Protein AF-0000000067827705 (afdb_homodimer)

Foldseek 3Di:
DFWKWWWKFQVVQVVVVHTQIDIDTLQAALVVRVVVNVVSQVVDPDPPGDDMWTPDMDRLLPDDDGRHHDSRVSNVSRNLCVVPNNLQSQVCVVPVDNPCSVVWWDDKWQDLLRVQVVVCVVVCVQVVVVVVPDHPVPDPSVVVSVVCCVPFKPWDDPDNGMITITTPD/DFWKWWWKFQVVQVVVVHTFIDIDTLQAALVVRVVVVVVSQVPDPDPPGDDMWTPDMDRLLPDDDGRHHDSRVSNVSRNLCVVPNNLQSQVCVVPVDNPCCVVWWDDKWQDLLRVQVVVCVVVCVQVVVVVVPDHPVPDPSVVVSVVCCVPFKPWDDPDNGMITITTPD

Sequence (338 aa):
MLSPEIYVACLASYNNGLLHGEWISANQDEDEIMAEIEAMLKASPMRDAEEWAIHDYQNFGGIELKEYEDIETIAKLGQALAEHGEAMAAYYKCYDNLENFEDYYLGEYESEQDFVYDYFEQTGQLEAIEKAGLDSFYIDFEKLAHDWFINDFYSAEISYNKVYVFSRHMLSPEIYVACLASYNNGLLHGEWISANQDEDEIMAEIEAMLKASPMRDAEEWAIHDYQNFGGIELKEYEDIETIAKLGQALAEHGEAMAAYYKCYDNLENFEDYYLGEYESEQDFVYDYFEQTGQLEAIEKAGLDSFYIDFEKLAHDWFINDFYSAEISYNKVYVFSRH

Nearest PDB structures (foldseek):
  2w82-assembly1_B  TM=6.749E-01  e=3.163E-07  Enterococcus faecalis
  8btr-assembly1_LT  TM=4.473E-01  e=1.575E+00  Giardia lamblia ATCC 50803
  8btr-assembly1_LT  TM=4.550E-01  e=2.181E+00  Giardia lamblia ATCC 50803

Radius of gyration: 41.37 Å; Cα contacts (8 Å, |Δi|>4): 584; chains: 2; bounding box: 43×130×64 Å

Structure (mmCIF, N/CA/C/O backbone):
data_AF-0000000067827705-model_v1
#
loop_
_entity.id
_entity.type
_entity.pdbx_description
1 polymer 'Slr6025 protein'
#
loop_
_atom_site.group_PDB
_atom_site.id
_atom_site.type_symbol
_atom_site.label_atom_id
_ato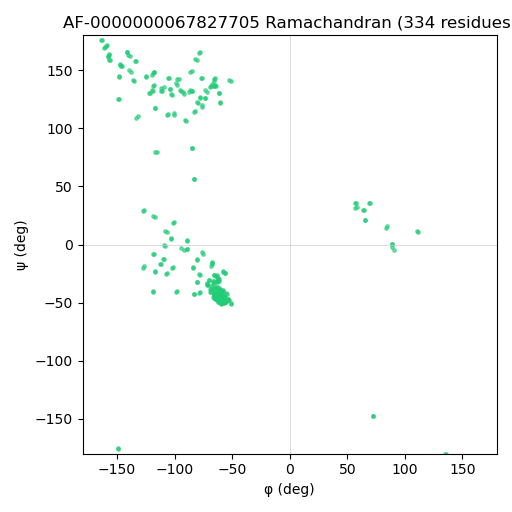m_site.label_alt_id
_atom_site.label_comp_id
_atom_site.label_asym_id
_atom_site.label_entity_id
_atom_site.label_seq_id
_atom_site.pdbx_PDB_ins_code
_atom_site.Cartn_x
_atom_site.Cartn_y
_atom_site.Cartn_z
_atom_site.occupancy
_atom_site.B_iso_or_equiv
_atom_site.auth_seq_id
_atom_site.auth_comp_id
_atom_site.auth_asym_id
_atom_site.auth_atom_id
_atom_site.pdbx_PDB_model_num
ATOM 1 N N . MET A 1 1 ? -4.504 -29.594 -22.672 1 82.5 1 MET A N 1
ATOM 2 C CA . MET A 1 1 ? -4.332 -31.031 -22.484 1 82.5 1 MET A CA 1
ATOM 3 C C . MET A 1 1 ? -2.99 -31.5 -23.047 1 82.5 1 MET A C 1
ATOM 5 O O . MET A 1 1 ? -2.473 -30.906 -24 1 82.5 1 MET A O 1
ATOM 9 N N . LEU A 1 2 ? -2.186 -32.344 -22.156 1 94 2 LEU A N 1
ATOM 10 C CA . LEU A 1 2 ? -0.927 -32.906 -22.641 1 94 2 LEU A CA 1
ATOM 11 C C . LEU A 1 2 ? -1.124 -34.344 -23.109 1 94 2 LEU A C 1
ATOM 13 O O . LEU A 1 2 ? -1.953 -35.094 -22.562 1 94 2 LEU A O 1
ATOM 17 N N . SER A 1 3 ? -0.421 -34.656 -24.188 1 97.75 3 SER A N 1
ATOM 18 C CA . SER A 1 3 ? -0.408 -36 -24.719 1 97.75 3 SER A CA 1
ATOM 19 C C . SER A 1 3 ? 0.985 -36.625 -24.625 1 97.75 3 SER A C 1
ATOM 21 O O . SER A 1 3 ? 1.688 -36.719 -25.641 1 97.75 3 SER A O 1
ATOM 23 N N . PRO A 1 4 ? 1.326 -37.094 -23.5 1 98.62 4 PRO A N 1
ATOM 24 C CA . PRO A 1 4 ? 2.684 -37.594 -23.281 1 98.62 4 PRO A CA 1
ATOM 25 C C . PRO A 1 4 ? 2.971 -38.875 -24.047 1 98.62 4 PRO A C 1
ATOM 27 O O . PRO A 1 4 ? 2.119 -39.75 -24.109 1 98.62 4 PRO A O 1
ATOM 30 N N . GLU A 1 5 ? 4.172 -38.875 -24.672 1 98.69 5 GLU A N 1
ATOM 31 C CA . GLU A 1 5 ? 4.629 -40.031 -25.422 1 98.69 5 GLU A CA 1
ATOM 32 C C . GLU A 1 5 ? 6.109 -40.312 -25.172 1 98.69 5 GLU A C 1
ATOM 34 O O . GLU A 1 5 ? 6.883 -39.375 -24.922 1 98.69 5 GLU A O 1
ATOM 39 N N . ILE A 1 6 ? 6.418 -41.562 -25.234 1 98.75 6 ILE A N 1
ATOM 40 C CA . ILE A 1 6 ? 7.82 -41.938 -25.156 1 98.75 6 ILE A CA 1
ATOM 41 C C . ILE A 1 6 ? 8.234 -42.656 -26.438 1 98.75 6 ILE A C 1
ATOM 43 O O . ILE A 1 6 ? 7.414 -43.344 -27.062 1 98.75 6 ILE A O 1
ATOM 47 N N . TYR A 1 7 ? 9.516 -42.469 -26.828 1 98.69 7 TYR A N 1
ATOM 48 C CA . TYR A 1 7 ? 10.102 -43.25 -27.906 1 98.69 7 TYR A CA 1
ATOM 49 C C . TYR A 1 7 ? 10.969 -44.375 -27.359 1 98.69 7 TYR A C 1
ATOM 51 O O . TYR A 1 7 ? 12.016 -44.125 -26.75 1 98.69 7 TYR A O 1
ATOM 59 N N . VAL A 1 8 ? 10.469 -45.562 -27.578 1 98.5 8 VAL A N 1
ATOM 60 C CA . VAL A 1 8 ? 11.18 -46.719 -27.094 1 98.5 8 VAL A CA 1
ATOM 61 C C . VAL A 1 8 ? 11.938 -47.406 -28.234 1 98.5 8 VAL A C 1
ATOM 63 O O . VAL A 1 8 ? 11.359 -47.656 -29.297 1 98.5 8 VAL A O 1
ATOM 66 N N . ALA A 1 9 ? 13.172 -47.625 -27.984 1 97.81 9 ALA A N 1
ATOM 67 C CA . ALA A 1 9 ? 14.016 -48.219 -29.016 1 97.81 9 ALA A CA 1
ATOM 68 C C . ALA A 1 9 ? 14.562 -49.562 -28.578 1 97.81 9 ALA A C 1
ATOM 70 O O . ALA A 1 9 ? 14.836 -49.781 -27.406 1 97.81 9 ALA A O 1
ATOM 71 N N . CYS A 1 10 ? 14.742 -50.406 -29.578 1 97.62 10 CYS A N 1
ATOM 72 C CA . CYS A 1 10 ? 15.391 -51.719 -29.375 1 97.62 10 CYS A CA 1
ATOM 73 C C . CYS A 1 10 ? 16.906 -51.531 -29.234 1 97.62 10 CYS A C 1
ATOM 75 O O . CYS A 1 10 ? 17.562 -51.094 -30.188 1 97.62 10 CYS A O 1
ATOM 77 N N . LEU A 1 11 ? 17.438 -51.938 -28.109 1 96.31 11 LEU A N 1
ATOM 78 C CA . LEU A 1 11 ? 18.859 -51.719 -27.859 1 96.31 11 LEU A CA 1
ATOM 79 C C . LEU A 1 11 ? 19.703 -52.594 -28.781 1 96.31 11 LEU A C 1
ATOM 81 O O . LEU A 1 11 ? 20.766 -52.188 -29.25 1 96.31 11 LEU A O 1
ATOM 85 N N . ALA A 1 12 ? 19.312 -53.844 -29 1 94.88 12 ALA A N 1
ATOM 86 C CA . ALA A 1 12 ? 20.047 -54.719 -29.891 1 94.88 12 ALA A CA 1
ATOM 87 C C . ALA A 1 12 ? 20.172 -54.125 -31.297 1 94.88 12 ALA A C 1
ATOM 89 O O . ALA A 1 12 ? 21.266 -54.125 -31.875 1 94.88 12 ALA A O 1
ATOM 90 N N . SER A 1 13 ? 19.109 -53.688 -31.797 1 94.81 13 SER A N 1
ATOM 91 C CA . SER A 1 13 ? 19.125 -53.031 -33.094 1 94.81 13 SER A CA 1
ATOM 92 C C . SER A 1 13 ? 20.016 -51.781 -33.094 1 94.81 13 SER A C 1
ATOM 94 O O . SER A 1 13 ? 20.859 -51.594 -34 1 94.81 13 SER A O 1
ATOM 96 N N . TYR A 1 14 ? 19.812 -51 -32.094 1 92.19 14 TYR A N 1
ATOM 97 C CA . TYR A 1 14 ? 20.562 -49.75 -31.969 1 92.19 14 TYR A CA 1
ATOM 98 C C . TYR A 1 14 ? 22.062 -50 -31.969 1 92.19 14 TYR A C 1
ATOM 100 O O . TYR A 1 14 ? 22.812 -49.312 -32.656 1 92.19 14 TYR A O 1
ATOM 108 N N . ASN A 1 15 ? 22.516 -51 -31.234 1 91.88 15 ASN A N 1
ATOM 109 C CA . ASN A 1 15 ? 23.922 -51.344 -31.109 1 91.88 15 ASN A CA 1
ATOM 110 C C . ASN A 1 15 ? 24.484 -51.875 -32.438 1 91.88 15 ASN A C 1
ATOM 112 O O . ASN A 1 15 ? 25.703 -51.906 -32.625 1 91.88 15 ASN A O 1
ATOM 116 N N . ASN A 1 16 ? 23.656 -52.219 -33.344 1 93.62 16 ASN A N 1
ATOM 117 C CA . ASN A 1 16 ? 24.062 -52.75 -34.656 1 93.62 16 ASN A CA 1
ATOM 118 C C . ASN A 1 16 ? 23.812 -51.719 -35.75 1 93.62 16 ASN A C 1
ATOM 120 O O . ASN A 1 16 ? 23.75 -52.062 -36.938 1 93.62 16 ASN A O 1
ATOM 124 N N . GLY A 1 17 ? 23.531 -50.531 -35.375 1 92.81 17 GLY A N 1
ATOM 125 C CA . GLY A 1 17 ? 23.438 -49.438 -36.281 1 92.81 17 GLY A CA 1
ATOM 126 C C . GLY A 1 17 ? 22.078 -49.312 -36.969 1 92.81 17 GLY A C 1
ATOM 127 O O . GLY A 1 17 ? 21.938 -48.625 -37.969 1 92.81 17 GLY A O 1
ATOM 128 N N . LEU A 1 18 ? 21.125 -50.031 -36.406 1 93.81 18 LEU A N 1
ATOM 129 C CA . LEU A 1 18 ? 19.781 -50 -36.969 1 93.81 18 LEU A CA 1
ATOM 130 C C . LEU A 1 18 ? 18.828 -49.25 -36.062 1 93.81 18 LEU A C 1
ATOM 132 O O . LEU A 1 18 ? 18.875 -49.406 -34.844 1 93.81 18 LEU A O 1
ATOM 136 N N . LEU A 1 19 ? 18.016 -48.406 -36.625 1 92 19 LEU A N 1
ATOM 137 C CA . LEU A 1 19 ? 16.984 -47.719 -35.875 1 92 19 LEU A CA 1
ATOM 138 C C . LEU A 1 19 ? 15.68 -48.5 -35.875 1 92 19 LEU A C 1
ATOM 140 O O . LEU A 1 19 ? 15.133 -48.781 -36.969 1 92 19 LEU A O 1
ATOM 144 N N . HIS A 1 20 ? 15.375 -49.062 -34.812 1 96.88 20 HIS A N 1
ATOM 145 C CA . HIS A 1 20 ? 14.094 -49.75 -34.625 1 96.88 20 HIS A CA 1
ATOM 146 C C . HIS A 1 20 ? 13.453 -49.344 -33.281 1 96.88 20 HIS A C 1
ATOM 148 O O . HIS A 1 20 ? 13.961 -49.656 -32.219 1 96.88 20 HIS A O 1
ATOM 154 N N . GLY A 1 21 ? 12.406 -48.594 -33.375 1 97.56 21 GLY A N 1
ATOM 155 C CA . GLY A 1 21 ? 11.688 -48.094 -32.219 1 97.56 21 GLY A CA 1
ATOM 156 C C . GLY A 1 21 ? 10.297 -47.594 -32.531 1 97.56 21 GLY A C 1
ATOM 157 O O . GLY A 1 21 ? 9.859 -47.656 -33.688 1 97.56 21 GLY A O 1
ATOM 158 N N . GLU A 1 22 ? 9.586 -47.219 -31.516 1 97.75 22 GLU A N 1
ATOM 159 C CA . GLU A 1 22 ? 8.211 -46.781 -31.688 1 97.75 22 GLU A CA 1
ATOM 160 C C . GLU A 1 22 ? 7.836 -45.719 -30.641 1 97.75 22 GLU A C 1
ATOM 162 O O . GLU A 1 22 ? 8.297 -45.812 -29.5 1 97.75 22 GLU A O 1
ATOM 167 N N . TRP A 1 23 ? 6.996 -44.781 -31.125 1 98.5 23 TRP A N 1
ATOM 168 C CA . TRP A 1 23 ? 6.352 -43.875 -30.188 1 98.5 23 TRP A CA 1
ATOM 169 C C . TRP A 1 23 ? 5.176 -44.562 -29.484 1 98.5 23 TRP A C 1
ATOM 171 O O . TRP A 1 23 ? 4.324 -45.156 -30.156 1 98.5 23 TRP A O 1
ATOM 181 N N . ILE A 1 24 ? 5.215 -44.531 -28.203 1 98.81 24 ILE A N 1
ATOM 182 C CA . ILE A 1 24 ? 4.184 -45.156 -27.391 1 98.81 24 ILE A CA 1
ATOM 183 C C . ILE A 1 24 ? 3.523 -44.125 -26.484 1 98.81 24 ILE A C 1
ATOM 185 O O . ILE A 1 24 ? 4.211 -43.344 -25.812 1 98.81 24 ILE A O 1
ATOM 189 N N . SER A 1 25 ? 2.166 -44.094 -26.484 1 98.75 25 SER A N 1
ATOM 190 C CA . SER A 1 25 ? 1.442 -43.188 -25.609 1 98.75 25 SER A CA 1
ATOM 191 C C . SER A 1 25 ? 1.665 -43.562 -24.141 1 98.75 25 SER A C 1
ATOM 193 O O . SER A 1 25 ? 1.637 -44.719 -23.766 1 98.75 25 SER A O 1
ATOM 195 N N . ALA A 1 26 ? 1.893 -42.531 -23.391 1 98.5 26 ALA A N 1
ATOM 196 C CA . ALA A 1 26 ? 2.043 -42.75 -21.953 1 98.5 26 ALA A CA 1
ATOM 197 C C . ALA A 1 26 ? 0.708 -42.594 -21.234 1 98.5 26 ALA A C 1
ATOM 199 O O . ALA A 1 26 ? 0.626 -42.781 -20.016 1 98.5 26 ALA A O 1
ATOM 200 N N . ASN A 1 27 ? -0.38 -42.188 -22 1 98.31 27 ASN A N 1
ATOM 201 C CA . ASN A 1 27 ? -1.716 -42.062 -21.422 1 98.31 27 ASN A CA 1
ATOM 202 C C . ASN A 1 27 ? -2.432 -43.406 -21.391 1 98.31 27 ASN A C 1
ATOM 204 O O . ASN A 1 27 ? -3.512 -43.562 -21.969 1 98.31 27 ASN A O 1
ATOM 208 N N . GLN A 1 28 ? -1.891 -44.344 -20.812 1 97.94 28 GLN A N 1
ATOM 209 C CA . GLN A 1 28 ? -2.416 -45.688 -20.625 1 97.94 28 GLN A CA 1
ATOM 210 C C . GLN A 1 28 ? -1.718 -46.406 -19.453 1 97.94 28 GLN A C 1
ATOM 212 O O . GLN A 1 28 ? -0.775 -45.875 -18.875 1 97.94 28 GLN A O 1
ATOM 217 N N . ASP A 1 29 ? -2.193 -47.562 -19.031 1 98.12 29 ASP A N 1
ATOM 218 C CA . ASP A 1 29 ? -1.633 -48.219 -17.859 1 98.12 29 ASP A CA 1
ATOM 219 C C . ASP A 1 29 ? -0.318 -48.906 -18.203 1 98.12 29 ASP A C 1
ATOM 221 O O . ASP A 1 29 ? 0.046 -49.031 -19.375 1 98.12 29 ASP A O 1
ATOM 225 N N . GLU A 1 30 ? 0.36 -49.25 -17.172 1 98.5 30 GLU A N 1
ATOM 226 C CA . GLU A 1 30 ? 1.677 -49.875 -17.297 1 98.5 30 GLU A CA 1
ATOM 227 C C . GLU A 1 30 ? 1.628 -51.094 -18.203 1 98.5 30 GLU A C 1
ATOM 229 O O . GLU A 1 30 ? 2.48 -51.25 -19.078 1 98.5 30 GLU A O 1
ATOM 234 N N . ASP A 1 31 ? 0.663 -51.938 -17.984 1 98.69 31 ASP A N 1
ATOM 235 C CA . ASP A 1 31 ? 0.568 -53.188 -18.734 1 98.69 31 ASP A CA 1
ATOM 236 C C . ASP A 1 31 ? 0.423 -52.906 -20.234 1 98.69 31 ASP A C 1
ATOM 238 O O . ASP A 1 31 ? 0.999 -53.625 -21.047 1 98.69 31 ASP A O 1
ATOM 242 N N . GLU A 1 32 ? -0.37 -51.969 -20.547 1 98.69 32 GLU A N 1
ATOM 243 C CA . GLU A 1 32 ? -0.588 -51.625 -21.953 1 98.69 32 GLU A CA 1
ATOM 244 C C . GLU A 1 32 ? 0.694 -51.094 -22.594 1 98.69 32 GLU A C 1
ATOM 246 O O . GLU A 1 32 ? 1.004 -51.438 -23.734 1 98.69 32 GLU A O 1
ATOM 251 N N . ILE A 1 33 ? 1.417 -50.312 -21.891 1 98.69 33 ILE A N 1
ATOM 252 C CA . ILE A 1 33 ? 2.68 -49.812 -22.391 1 98.69 33 ILE A CA 1
ATOM 253 C C . ILE A 1 33 ? 3.666 -50.938 -22.609 1 98.69 33 ILE A C 1
ATOM 255 O O . ILE A 1 33 ? 4.309 -51.031 -23.656 1 98.69 33 ILE A O 1
ATOM 259 N N . MET A 1 34 ? 3.785 -51.812 -21.641 1 98.56 34 MET A N 1
ATOM 260 C CA . MET A 1 34 ? 4.711 -52.938 -21.719 1 98.56 34 MET A CA 1
ATOM 261 C C . MET A 1 34 ? 4.352 -53.844 -22.891 1 98.56 34 MET A C 1
ATOM 263 O O . MET A 1 34 ? 5.238 -54.375 -23.562 1 98.56 34 MET A O 1
ATOM 267 N N . ALA A 1 35 ? 3.051 -54 -23.109 1 98.56 35 ALA A N 1
ATOM 268 C CA . ALA A 1 35 ? 2.611 -54.844 -24.234 1 98.56 35 ALA A CA 1
ATOM 269 C C . ALA A 1 35 ? 3.098 -54.25 -25.562 1 98.56 35 ALA A C 1
ATOM 271 O O . ALA A 1 35 ? 3.523 -54.969 -26.453 1 98.56 35 ALA A O 1
ATOM 272 N N . GLU A 1 36 ? 3.002 -52.969 -25.672 1 98.56 36 GLU A N 1
ATOM 273 C CA . GLU A 1 36 ? 3.455 -52.312 -26.891 1 98.56 36 GLU A CA 1
ATOM 274 C C . GLU A 1 36 ? 4.973 -52.406 -27.047 1 98.56 36 GLU A C 1
ATOM 276 O O . GLU A 1 36 ? 5.484 -52.562 -28.156 1 98.56 36 GLU A O 1
ATOM 281 N N . ILE A 1 37 ? 5.688 -52.312 -25.938 1 98.25 37 ILE A N 1
ATOM 282 C CA . ILE A 1 37 ? 7.137 -52.469 -25.969 1 98.25 37 ILE A CA 1
ATOM 283 C C . ILE A 1 37 ? 7.496 -53.875 -26.453 1 98.25 37 ILE A C 1
ATOM 285 O O . ILE A 1 37 ? 8.359 -54.062 -27.312 1 98.25 37 ILE A O 1
ATOM 289 N N . GLU A 1 38 ? 6.891 -54.812 -25.891 1 97.62 38 GLU A N 1
ATOM 290 C CA . GLU A 1 38 ? 7.148 -56.219 -26.266 1 97.62 38 GLU A CA 1
ATOM 291 C C . GLU A 1 38 ? 6.855 -56.438 -27.75 1 97.62 38 GLU A C 1
ATOM 293 O O . GLU A 1 38 ? 7.602 -57.156 -28.438 1 97.62 38 GLU A O 1
ATOM 298 N N . ALA A 1 39 ? 5.723 -55.875 -28.156 1 97.75 39 ALA A N 1
ATOM 299 C CA . ALA A 1 39 ? 5.371 -56 -29.578 1 97.75 39 ALA A CA 1
ATOM 300 C C . ALA A 1 39 ? 6.453 -55.375 -30.453 1 97.75 39 ALA A C 1
ATOM 302 O O . ALA A 1 39 ? 6.805 -55.938 -31.5 1 97.75 39 ALA A O 1
ATOM 303 N N . MET A 1 40 ? 6.902 -54.25 -30.078 1 98 40 MET A N 1
ATOM 304 C CA . MET A 1 40 ? 7.973 -53.594 -30.812 1 98 40 MET A CA 1
ATOM 305 C C . MET A 1 40 ? 9.234 -54.438 -30.844 1 98 40 MET A C 1
ATOM 307 O O . MET A 1 40 ? 9.883 -54.562 -31.891 1 98 40 MET A O 1
ATOM 311 N N . LEU A 1 41 ? 9.617 -55.031 -29.703 1 97.56 41 LEU A N 1
ATOM 312 C CA . LEU A 1 41 ? 10.805 -55.875 -29.625 1 97.56 41 LEU A CA 1
ATOM 313 C C . LEU A 1 41 ? 10.664 -57.094 -30.516 1 97.56 41 LEU A C 1
ATOM 315 O O . LEU A 1 41 ? 11.625 -57.5 -31.156 1 97.56 41 LEU A O 1
ATOM 319 N N . LYS A 1 42 ? 9.461 -57.656 -30.547 1 96.69 42 LYS A N 1
ATOM 320 C CA . LYS A 1 42 ? 9.195 -58.844 -31.359 1 96.69 42 LYS A CA 1
ATOM 321 C C . LYS A 1 42 ? 9.375 -58.562 -32.844 1 96.69 42 LYS A C 1
ATOM 323 O O . LYS A 1 42 ? 9.742 -59.438 -33.625 1 96.69 42 LYS A O 1
ATOM 328 N N . ALA A 1 43 ? 9.164 -57.312 -33.188 1 95.88 43 ALA A N 1
ATOM 329 C CA . ALA A 1 43 ? 9.273 -56.875 -34.594 1 95.88 43 ALA A CA 1
ATOM 330 C C . ALA A 1 43 ? 10.688 -56.438 -34.938 1 95.88 43 ALA A C 1
ATOM 332 O O . ALA A 1 43 ? 10.953 -55.938 -36.031 1 95.88 43 ALA A O 1
ATOM 333 N N . SER A 1 44 ? 11.57 -56.594 -34 1 95.81 44 SER A N 1
ATOM 334 C CA . SER A 1 44 ? 12.945 -56.156 -34.188 1 95.81 44 SER A CA 1
ATOM 335 C C . SER A 1 44 ? 13.633 -56.969 -35.281 1 95.81 44 SER A C 1
ATOM 337 O O . SER A 1 44 ? 13.406 -58.156 -35.406 1 95.81 44 SER A O 1
ATOM 339 N N . PRO A 1 45 ? 14.492 -56.344 -36.125 1 94.94 45 PRO A N 1
ATOM 340 C CA . PRO A 1 45 ? 15.297 -57.094 -37.094 1 94.94 45 PRO A CA 1
ATOM 341 C C . PRO A 1 45 ? 16.359 -57.969 -36.438 1 94.94 45 PRO A C 1
ATOM 343 O O . PRO A 1 45 ? 16.953 -58.812 -37.094 1 94.94 45 PRO A O 1
ATOM 346 N N . MET A 1 46 ? 16.703 -57.719 -35.125 1 94.06 46 MET A N 1
ATOM 347 C CA . MET A 1 46 ? 17.656 -58.5 -34.375 1 94.06 46 MET A CA 1
ATOM 348 C C . MET A 1 46 ? 16.969 -59.688 -33.719 1 94.06 46 MET A C 1
ATOM 350 O O . MET A 1 46 ? 15.883 -59.531 -33.125 1 94.06 46 MET A O 1
ATOM 354 N N . ARG A 1 47 ? 17.609 -60.812 -33.875 1 89.88 47 ARG A N 1
ATOM 355 C CA . ARG A 1 47 ? 17.047 -62.031 -33.25 1 89.88 47 ARG A CA 1
ATOM 356 C C . ARG A 1 47 ? 17.125 -61.938 -31.734 1 89.88 47 ARG A C 1
ATOM 358 O O . ARG A 1 47 ? 18.141 -61.531 -31.188 1 89.88 47 ARG A O 1
ATOM 365 N N . ASP A 1 48 ? 16.109 -62.344 -30.953 1 89.69 48 ASP A N 1
ATOM 366 C CA . ASP A 1 48 ? 15.984 -62.469 -29.5 1 89.69 48 ASP A CA 1
ATOM 367 C C . ASP A 1 48 ? 16.234 -61.125 -28.812 1 89.69 48 ASP A C 1
ATOM 369 O O . ASP A 1 48 ? 16.906 -61.062 -27.781 1 89.69 48 ASP A O 1
ATOM 373 N N . ALA A 1 49 ? 15.852 -60.062 -29.531 1 92.75 49 ALA A N 1
ATOM 374 C CA . ALA A 1 49 ? 15.945 -58.719 -28.922 1 92.75 49 ALA A CA 1
ATOM 375 C C . ALA A 1 49 ? 15.055 -58.656 -27.672 1 92.75 49 ALA A C 1
ATOM 377 O O . ALA A 1 49 ? 13.852 -58.875 -27.75 1 92.75 49 ALA A O 1
ATOM 378 N N . GLU A 1 50 ? 15.609 -58.344 -26.516 1 94.56 50 GLU A N 1
ATOM 379 C CA . GLU A 1 50 ? 14.859 -58.312 -25.266 1 94.56 50 GLU A CA 1
ATOM 380 C C . GLU A 1 50 ? 15.062 -56.969 -24.547 1 94.56 50 GLU A C 1
ATOM 382 O O . GLU A 1 50 ? 14.219 -56.562 -23.75 1 94.56 50 GLU A O 1
ATOM 387 N N . GLU A 1 51 ? 16.109 -56.281 -24.891 1 96.69 51 GLU A N 1
ATOM 388 C CA . GLU A 1 51 ? 16.469 -55.062 -24.172 1 96.69 51 GLU A CA 1
ATOM 389 C C . GLU A 1 51 ? 15.977 -53.812 -24.906 1 96.69 51 GLU A C 1
ATOM 391 O O . GLU A 1 51 ? 15.969 -53.781 -26.141 1 96.69 51 GLU A O 1
ATOM 396 N N . TRP A 1 52 ? 15.477 -52.938 -24.188 1 97.44 52 TRP A N 1
ATOM 397 C CA . TRP A 1 52 ? 14.969 -51.656 -24.734 1 97.44 52 TRP A CA 1
ATOM 398 C C . TRP A 1 52 ? 15.344 -50.5 -23.828 1 97.44 52 TRP A C 1
ATOM 400 O O . TRP A 1 52 ? 15.758 -50.688 -22.688 1 97.44 52 TRP A O 1
ATOM 410 N N . ALA A 1 53 ? 15.266 -49.25 -24.391 1 97.5 53 ALA A N 1
ATOM 411 C CA . ALA A 1 53 ? 15.484 -48 -23.641 1 97.5 53 ALA A CA 1
ATOM 412 C C . ALA A 1 53 ? 14.609 -46.875 -24.188 1 97.5 53 ALA A C 1
ATOM 414 O O . ALA A 1 53 ? 14.148 -46.938 -25.328 1 97.5 53 ALA A O 1
ATOM 415 N N . ILE A 1 54 ? 14.328 -45.969 -23.375 1 98.19 54 ILE A N 1
ATOM 416 C CA . ILE A 1 54 ? 13.617 -44.75 -23.797 1 98.19 54 ILE A CA 1
ATOM 417 C C . ILE A 1 54 ? 14.602 -43.75 -24.406 1 98.19 54 ILE A C 1
ATOM 419 O O . ILE A 1 54 ? 15.43 -43.188 -23.688 1 98.19 54 ILE A O 1
ATOM 423 N N . HIS A 1 55 ? 14.5 -43.438 -25.672 1 97.06 55 HIS A N 1
ATOM 424 C CA . HIS A 1 55 ? 15.492 -42.625 -26.375 1 97.06 55 HIS A CA 1
ATOM 425 C C . HIS A 1 55 ? 15.008 -41.188 -26.562 1 97.06 55 HIS A C 1
ATOM 427 O O . HIS A 1 55 ? 15.805 -40.312 -26.859 1 97.06 55 HIS A O 1
ATOM 433 N N . ASP A 1 56 ? 13.758 -41 -26.469 1 97.75 56 ASP A N 1
ATOM 434 C CA . ASP A 1 56 ? 13.156 -39.688 -26.594 1 97.75 56 ASP A CA 1
ATOM 435 C C . ASP A 1 56 ? 11.781 -39.625 -25.938 1 97.75 56 ASP A C 1
ATOM 437 O O . ASP A 1 56 ? 11.234 -40.656 -25.562 1 97.75 56 ASP A O 1
ATOM 441 N N . TYR A 1 57 ? 11.328 -38.531 -25.672 1 98.5 57 TYR A N 1
ATOM 442 C CA . TYR A 1 57 ? 9.984 -38.312 -25.156 1 98.5 57 TYR A CA 1
ATOM 443 C C . TYR A 1 57 ? 9.492 -36.906 -25.469 1 98.5 57 TYR A C 1
ATOM 445 O O . TYR A 1 57 ? 10.289 -36.031 -25.766 1 98.5 57 TYR A O 1
ATOM 453 N N . GLN A 1 58 ? 8.164 -36.75 -25.453 1 98.06 58 GLN A N 1
ATOM 454 C CA . GLN A 1 58 ? 7.574 -35.438 -25.703 1 98.06 58 GLN A CA 1
ATOM 455 C C . GLN A 1 58 ? 6.301 -35.25 -24.891 1 98.06 58 GLN A C 1
ATOM 457 O O . GLN A 1 58 ? 5.699 -36.219 -24.422 1 98.06 58 GLN A O 1
ATOM 462 N N . ASN A 1 59 ? 5.949 -33.938 -24.578 1 98.19 59 ASN A N 1
ATOM 463 C CA . ASN A 1 59 ? 4.699 -33.5 -23.969 1 98.19 59 ASN A CA 1
ATOM 464 C C . ASN A 1 59 ? 4.598 -33.938 -22.516 1 98.19 59 ASN A C 1
ATOM 466 O O . ASN A 1 59 ? 3.525 -34.344 -22.047 1 98.19 59 ASN A O 1
ATOM 470 N N . PHE A 1 60 ? 5.707 -33.938 -21.812 1 98.06 60 PHE A N 1
ATOM 471 C CA . PHE A 1 60 ? 5.719 -34.25 -20.391 1 98.06 60 PHE A CA 1
ATOM 472 C C . PHE A 1 60 ? 5.805 -33 -19.562 1 98.06 60 PHE A C 1
ATOM 474 O O . PHE A 1 60 ? 6.246 -33.031 -18.406 1 98.06 60 PHE A O 1
ATOM 481 N N . GLY A 1 61 ? 5.477 -31.844 -20.156 1 95.69 61 GLY A N 1
ATOM 482 C CA . GLY A 1 61 ? 5.363 -30.594 -19.438 1 95.69 61 GLY A CA 1
ATOM 483 C C . GLY A 1 61 ? 6.676 -30.125 -18.844 1 95.69 61 GLY A C 1
ATOM 484 O O . GLY A 1 61 ? 6.699 -29.547 -17.75 1 95.69 61 GLY A O 1
ATOM 485 N N . GLY A 1 62 ? 7.762 -30.453 -19.453 1 95.44 62 GLY A N 1
ATOM 486 C CA . GLY A 1 62 ? 9.07 -30.031 -18.984 1 95.44 62 GLY A CA 1
ATOM 487 C C . GLY A 1 62 ? 9.703 -31 -18.016 1 95.44 62 GLY A C 1
ATOM 488 O O . GLY A 1 62 ? 10.828 -30.797 -17.562 1 95.44 62 GLY A O 1
ATOM 489 N N . ILE A 1 63 ? 8.992 -32.031 -17.641 1 96.75 63 ILE A N 1
ATOM 490 C CA . ILE A 1 63 ? 9.547 -33.094 -16.781 1 96.75 63 ILE A CA 1
ATOM 491 C C . ILE A 1 63 ? 10.547 -33.938 -17.562 1 96.75 63 ILE A C 1
ATOM 493 O O . ILE A 1 63 ? 10.281 -34.312 -18.703 1 96.75 63 ILE A O 1
ATOM 497 N N . GLU A 1 64 ? 11.633 -34.125 -16.969 1 96.44 64 GLU A N 1
ATOM 498 C CA . GLU A 1 64 ? 12.68 -34.906 -17.609 1 96.44 64 GLU A CA 1
ATOM 499 C C . GLU A 1 64 ? 12.578 -36.406 -17.234 1 96.44 64 GLU A C 1
ATOM 501 O O . GLU A 1 64 ? 12.43 -36.719 -16.062 1 96.44 64 GLU A O 1
ATOM 506 N N . LEU A 1 65 ? 12.594 -37.25 -18.266 1 97.31 65 LEU A N 1
ATOM 507 C CA . LEU A 1 65 ? 12.57 -38.688 -18.062 1 97.31 65 LEU A CA 1
ATOM 508 C C . LEU A 1 65 ? 13.953 -39.281 -18.312 1 97.31 65 LEU A C 1
ATOM 510 O O . LEU A 1 65 ? 14.688 -38.844 -19.172 1 97.31 65 LEU A O 1
ATOM 514 N N . LYS A 1 66 ? 14.281 -40.312 -17.484 1 95.38 66 LYS A N 1
ATOM 515 C CA . LYS A 1 66 ? 15.5 -41.062 -17.719 1 95.38 66 LYS A CA 1
ATOM 516 C C . LYS A 1 66 ? 15.281 -42.125 -18.797 1 95.38 66 LYS A C 1
ATOM 518 O O . LYS A 1 66 ? 14.156 -42.562 -19.016 1 95.38 66 LYS A O 1
ATOM 523 N N . GLU A 1 67 ? 16.328 -42.562 -19.375 1 96.25 67 GLU A N 1
ATOM 524 C CA . GLU A 1 67 ? 16.297 -43.594 -20.406 1 96.25 67 GLU A CA 1
ATOM 525 C C . GLU A 1 67 ? 15.758 -44.938 -19.859 1 96.25 67 GLU A C 1
ATOM 527 O O . GLU A 1 67 ? 15.125 -45.688 -20.594 1 96.25 67 GLU A O 1
ATOM 532 N N . TYR A 1 68 ? 15.891 -45.188 -18.641 1 95.44 68 TYR A N 1
ATOM 533 C CA . TYR A 1 68 ? 15.469 -46.438 -18.031 1 95.44 68 TYR A CA 1
ATOM 534 C C . TYR A 1 68 ? 14.398 -46.188 -16.969 1 95.44 68 TYR A C 1
ATOM 536 O O . TYR A 1 68 ? 14.305 -46.938 -15.992 1 95.44 68 TYR A O 1
ATOM 544 N N . GLU A 1 69 ? 13.734 -45.094 -17.156 1 96.88 69 GLU A N 1
ATOM 545 C CA . GLU A 1 69 ? 12.656 -44.75 -16.219 1 96.88 69 GLU A CA 1
ATOM 546 C C . GLU A 1 69 ? 11.672 -45.906 -16.078 1 96.88 69 GLU A C 1
ATOM 548 O O . GLU A 1 69 ? 11.359 -46.594 -17.047 1 96.88 69 GLU A O 1
ATOM 553 N N . ASP A 1 70 ? 11.188 -46.125 -14.844 1 97 70 ASP A N 1
ATOM 554 C CA . ASP A 1 70 ? 10.203 -47.156 -14.555 1 97 70 ASP A CA 1
ATOM 555 C C . ASP A 1 70 ? 8.898 -46.906 -15.312 1 97 70 ASP A C 1
ATOM 557 O O . ASP A 1 70 ? 8.352 -45.812 -15.273 1 97 70 ASP A O 1
ATOM 561 N N . ILE A 1 71 ? 8.43 -47.938 -15.961 1 98.25 71 ILE A N 1
ATOM 562 C CA . ILE A 1 71 ? 7.238 -47.812 -16.797 1 98.25 71 ILE A CA 1
ATOM 563 C C . ILE A 1 71 ? 6.027 -47.5 -15.914 1 98.25 71 ILE A C 1
ATOM 565 O O . ILE A 1 71 ? 5.129 -46.75 -16.328 1 98.25 71 ILE A O 1
ATOM 569 N N . GLU A 1 72 ? 5.961 -48 -14.734 1 98 72 GLU A N 1
ATOM 570 C CA . GLU A 1 72 ? 4.887 -47.656 -13.805 1 98 72 GLU A CA 1
ATOM 571 C C . GLU A 1 72 ? 4.832 -46.156 -13.562 1 98 72 GLU A C 1
ATOM 573 O O . GLU A 1 72 ? 3.758 -45.531 -13.594 1 98 72 GLU A O 1
ATOM 578 N N . THR A 1 73 ? 6.016 -45.625 -13.312 1 97.25 73 THR A N 1
ATOM 579 C CA . THR A 1 73 ? 6.125 -44.188 -13.094 1 97.25 73 THR A CA 1
ATOM 580 C C . THR A 1 73 ? 5.68 -43.406 -14.336 1 97.25 73 THR A C 1
ATOM 582 O O . THR A 1 73 ? 4.918 -42.438 -14.234 1 97.25 73 THR A O 1
ATOM 585 N N . ILE A 1 74 ? 6.129 -43.875 -15.484 1 98.31 74 ILE A N 1
ATOM 586 C CA . ILE A 1 74 ? 5.793 -43.25 -16.75 1 98.31 74 ILE A CA 1
ATOM 587 C C . ILE A 1 74 ? 4.281 -43.312 -16.969 1 98.31 74 ILE A C 1
ATOM 589 O O . ILE A 1 74 ? 3.668 -42.312 -17.359 1 98.31 74 ILE A O 1
ATOM 593 N N . ALA A 1 75 ? 3.701 -44.406 -16.703 1 98.38 75 ALA A N 1
ATOM 594 C CA . ALA A 1 75 ? 2.262 -44.594 -16.875 1 98.38 75 ALA A CA 1
ATOM 595 C C . ALA A 1 75 ? 1.479 -43.656 -15.961 1 98.38 75 ALA A C 1
ATOM 597 O O . ALA A 1 75 ? 0.56 -42.969 -16.422 1 98.38 75 ALA A O 1
ATOM 598 N N . LYS A 1 76 ? 1.869 -43.594 -14.664 1 97.88 76 LYS A N 1
ATOM 599 C CA . LYS A 1 76 ? 1.195 -42.75 -13.695 1 97.88 76 LYS A CA 1
ATOM 600 C C . LYS A 1 76 ? 1.332 -41.281 -14.078 1 97.88 76 LYS A C 1
ATOM 602 O O . LYS A 1 76 ? 0.346 -40.531 -14.086 1 97.88 76 LYS A O 1
ATOM 607 N N . LEU A 1 77 ? 2.531 -40.938 -14.383 1 97.88 77 LEU A N 1
ATOM 608 C CA . LEU A 1 77 ? 2.818 -39.562 -14.789 1 97.88 77 LEU A CA 1
ATOM 609 C C . LEU A 1 77 ? 2.064 -39.219 -16.062 1 97.88 77 LEU A C 1
ATOM 611 O O . LEU A 1 77 ? 1.417 -38.156 -16.125 1 97.88 77 LEU A O 1
ATOM 615 N N . GLY A 1 78 ? 2.141 -40.031 -17.062 1 98.31 78 GLY A N 1
ATOM 616 C CA . GLY A 1 78 ? 1.471 -39.781 -18.328 1 98.31 78 GLY A CA 1
ATOM 617 C C . GLY A 1 78 ? -0.026 -39.594 -18.188 1 98.31 78 GLY A C 1
ATOM 618 O O . GLY A 1 78 ? -0.594 -38.656 -18.766 1 98.31 78 GLY A O 1
ATOM 619 N N . GLN A 1 79 ? -0.616 -40.438 -17.406 1 98 79 GLN A N 1
ATOM 620 C CA . GLN A 1 79 ? -2.057 -40.344 -17.203 1 98 79 GLN A CA 1
ATOM 621 C C . GLN A 1 79 ? -2.422 -39.062 -16.469 1 98 79 GLN A C 1
ATOM 623 O O . GLN A 1 79 ? -3.396 -38.375 -16.812 1 98 79 GLN A O 1
ATOM 628 N N . ALA A 1 80 ? -1.686 -38.75 -15.422 1 97.94 80 ALA A N 1
ATOM 629 C CA . ALA A 1 80 ? -1.933 -37.562 -14.648 1 97.94 80 ALA A CA 1
ATOM 630 C C . ALA A 1 80 ? -1.8 -36.312 -15.523 1 97.94 80 ALA A C 1
ATOM 632 O O . ALA A 1 80 ? -2.635 -35.406 -15.461 1 97.94 80 ALA A O 1
ATOM 633 N N . LEU A 1 81 ? -0.778 -36.312 -16.344 1 98.25 81 LEU A N 1
ATOM 634 C CA . LEU A 1 81 ? -0.527 -35.156 -17.219 1 98.25 81 LEU A CA 1
ATOM 635 C C . LEU A 1 81 ? -1.605 -35.062 -18.297 1 98.25 81 LEU A C 1
ATOM 637 O O . LEU A 1 81 ? -1.993 -33.938 -18.672 1 98.25 81 LEU A O 1
ATOM 641 N N . ALA A 1 82 ? -2.01 -36.219 -18.781 1 97.75 82 ALA A N 1
ATOM 642 C CA . ALA A 1 82 ? -3.08 -36.188 -19.766 1 97.75 82 ALA A CA 1
ATOM 643 C C . ALA A 1 82 ? -4.371 -35.625 -19.188 1 97.75 82 ALA A C 1
ATOM 645 O O . ALA A 1 82 ? -5.117 -34.938 -19.875 1 97.75 82 ALA A O 1
ATOM 646 N N . GLU A 1 83 ? -4.594 -35.938 -18.016 1 97.31 83 GLU A N 1
ATOM 647 C CA . GLU A 1 83 ? -5.836 -35.531 -17.359 1 97.31 83 GLU A CA 1
ATOM 648 C C . GLU A 1 83 ? -5.793 -34.062 -16.922 1 97.31 83 GLU A C 1
ATOM 650 O O . GLU A 1 83 ? -6.777 -33.344 -17.078 1 97.31 83 GLU A O 1
ATOM 655 N N . HIS A 1 84 ? -4.684 -33.531 -16.375 1 97.62 84 HIS A N 1
ATOM 656 C CA . HIS A 1 84 ? -4.676 -32.281 -15.672 1 97.62 84 HIS A CA 1
ATOM 657 C C . HIS A 1 84 ? -3.754 -31.266 -16.359 1 97.62 84 HIS A C 1
ATOM 659 O O . HIS A 1 84 ? -3.703 -30.094 -15.984 1 97.62 84 HIS A O 1
ATOM 665 N N . GLY A 1 85 ? -3.02 -31.75 -17.328 1 96.5 85 GLY A N 1
ATOM 666 C CA . GLY A 1 85 ? -2.268 -30.875 -18.219 1 96.5 85 GLY A CA 1
ATOM 667 C C . GLY A 1 85 ? -1.067 -30.234 -17.547 1 96.5 85 GLY A C 1
ATOM 668 O O . GLY A 1 85 ? -0.385 -30.875 -16.734 1 96.5 85 GLY A O 1
ATOM 669 N N . GLU A 1 86 ? -0.766 -29.031 -17.969 1 96.88 86 GLU A N 1
ATOM 670 C CA . GLU A 1 86 ? 0.433 -28.312 -17.562 1 96.88 86 GLU A CA 1
ATOM 671 C C . GLU A 1 86 ? 0.419 -28.031 -16.062 1 96.88 86 GLU A C 1
ATOM 673 O O . GLU A 1 86 ? 1.471 -28.016 -15.414 1 96.88 86 GLU A O 1
ATOM 678 N N . ALA A 1 87 ? -0.744 -27.844 -15.539 1 97.56 87 ALA A N 1
ATOM 679 C CA . ALA A 1 87 ? -0.851 -27.594 -14.102 1 97.56 87 ALA A CA 1
ATOM 680 C C . ALA A 1 87 ? -0.287 -28.766 -13.297 1 97.56 87 ALA A C 1
ATOM 682 O O . ALA A 1 87 ? 0.391 -28.562 -12.289 1 97.56 87 ALA A O 1
ATOM 683 N N . MET A 1 88 ? -0.528 -29.938 -13.734 1 97.94 88 MET A N 1
ATOM 684 C CA . MET A 1 88 ? -0.02 -31.141 -13.078 1 97.94 88 MET A CA 1
ATOM 685 C C . MET A 1 88 ? 1.501 -31.203 -13.172 1 97.94 88 MET A C 1
ATOM 687 O O . MET A 1 88 ? 2.168 -31.609 -12.219 1 97.94 88 MET A O 1
ATOM 691 N N . ALA A 1 89 ? 2.016 -30.875 -14.352 1 97.5 89 ALA A N 1
ATOM 692 C CA . ALA A 1 89 ? 3.467 -30.859 -14.508 1 97.5 89 ALA A CA 1
ATOM 693 C C . ALA A 1 89 ? 4.121 -29.922 -13.508 1 97.5 89 ALA A C 1
ATOM 695 O O . ALA A 1 89 ? 5.125 -30.266 -12.875 1 97.5 89 ALA A O 1
ATOM 696 N N . ALA A 1 90 ? 3.539 -28.766 -13.352 1 96.62 90 ALA A N 1
ATOM 697 C CA . ALA A 1 90 ? 4.043 -27.781 -12.391 1 96.62 90 ALA A CA 1
ATOM 698 C C . ALA A 1 90 ? 3.955 -28.312 -10.969 1 96.62 90 ALA A C 1
ATOM 700 O O . ALA A 1 90 ? 4.891 -28.172 -10.18 1 96.62 90 ALA A O 1
ATOM 701 N N . TYR A 1 91 ? 2.854 -28.891 -10.656 1 97.12 91 TYR A N 1
ATOM 702 C CA . TYR A 1 91 ? 2.629 -29.5 -9.344 1 97.12 91 TYR A CA 1
ATOM 703 C C . TYR A 1 91 ? 3.682 -30.547 -9.039 1 97.12 91 TYR A C 1
ATOM 705 O O . TYR A 1 91 ? 4.277 -30.547 -7.961 1 97.12 91 TYR A O 1
ATOM 713 N N . TYR A 1 92 ? 3.904 -31.453 -9.969 1 96.75 92 TYR A N 1
ATOM 714 C CA . TYR A 1 92 ? 4.871 -32.531 -9.828 1 96.75 92 TYR A CA 1
ATOM 715 C C . TYR A 1 92 ? 6.273 -31.984 -9.594 1 96.75 92 TYR A C 1
ATOM 717 O O . TYR A 1 92 ? 7.031 -32.531 -8.781 1 96.75 92 TYR A O 1
ATOM 725 N N . LYS A 1 93 ? 6.582 -30.953 -10.312 1 94 93 LYS A N 1
ATOM 726 C CA . LYS A 1 93 ? 7.902 -30.344 -10.164 1 94 93 LYS A CA 1
ATOM 727 C C . LYS A 1 93 ? 8.078 -29.734 -8.781 1 94 93 LYS A C 1
ATOM 729 O O . LYS A 1 93 ? 9.18 -29.734 -8.227 1 94 93 LYS A O 1
ATOM 734 N N . CYS A 1 94 ? 7 -29.266 -8.227 1 90.5 94 CYS A N 1
ATOM 735 C CA . CYS A 1 94 ? 7.035 -28.594 -6.934 1 90.5 94 CYS A CA 1
ATOM 736 C C . CYS A 1 94 ? 7.008 -29.594 -5.793 1 90.5 94 CYS A C 1
ATOM 738 O O . CYS A 1 94 ? 7.727 -29.453 -4.805 1 90.5 94 CYS A O 1
ATOM 740 N N . TYR A 1 95 ? 6.184 -30.609 -5.883 1 91.62 95 TYR A N 1
ATOM 741 C CA . TYR A 1 95 ? 5.906 -31.484 -4.75 1 91.62 95 TYR A CA 1
ATOM 742 C C . TYR A 1 95 ? 6.527 -32.875 -4.957 1 91.62 95 TYR A C 1
ATOM 744 O O . TYR A 1 95 ? 6.559 -33.688 -4.035 1 91.62 95 TYR A O 1
ATOM 752 N N . ASP A 1 96 ? 6.953 -33.156 -6.117 1 92 96 ASP A N 1
ATOM 753 C CA . ASP A 1 96 ? 7.551 -34.406 -6.492 1 92 96 ASP A CA 1
ATOM 754 C C . ASP A 1 96 ? 6.598 -35.594 -6.203 1 92 96 ASP A C 1
ATOM 756 O O . ASP A 1 96 ? 7.004 -36.594 -5.633 1 92 96 ASP A O 1
ATOM 760 N N . ASN A 1 97 ? 5.406 -35.281 -6.41 1 92.69 97 ASN A N 1
ATOM 761 C CA . ASN A 1 97 ? 4.375 -36.312 -6.266 1 92.69 97 ASN A CA 1
ATOM 762 C C . ASN A 1 97 ? 3.121 -35.969 -7.066 1 92.69 97 ASN A C 1
ATOM 764 O O . ASN A 1 97 ? 2.984 -34.844 -7.547 1 92.69 97 ASN A O 1
ATOM 768 N N . LEU A 1 98 ? 2.268 -36.969 -7.289 1 95.75 98 LEU A N 1
ATOM 769 C CA . LEU A 1 98 ? 1.07 -36.781 -8.102 1 95.75 98 LEU A CA 1
ATOM 770 C C . LEU A 1 98 ? -0.184 -36.812 -7.238 1 95.75 98 LEU A C 1
ATOM 772 O O . LEU A 1 98 ? -1.292 -36.594 -7.738 1 95.75 98 LEU A O 1
ATOM 776 N N . GLU A 1 99 ? -0.018 -37 -5.988 1 93.81 99 GLU A N 1
ATOM 777 C CA . GLU A 1 99 ? -1.154 -37.219 -5.102 1 93.81 99 GLU A CA 1
ATOM 778 C C . GLU A 1 99 ? -1.766 -35.906 -4.633 1 93.81 99 GLU A C 1
ATOM 780 O O . GLU A 1 99 ? -1.072 -34.906 -4.539 1 93.81 99 GLU A O 1
ATOM 785 N N . ASN A 1 100 ? -3.051 -35.875 -4.387 1 94.25 100 ASN A N 1
ATOM 786 C CA . ASN A 1 100 ? -3.795 -34.812 -3.746 1 94.25 100 ASN A CA 1
ATOM 787 C C . ASN A 1 100 ? -3.785 -33.531 -4.598 1 94.25 100 ASN A C 1
ATOM 789 O O . ASN A 1 100 ? -3.965 -32.438 -4.078 1 94.25 100 ASN A O 1
ATOM 793 N N . PHE A 1 101 ? -3.52 -33.688 -5.945 1 96.94 101 PHE A N 1
ATOM 794 C CA . PHE A 1 101 ? -3.484 -32.562 -6.855 1 96.94 101 PHE A CA 1
ATOM 795 C C . PHE A 1 101 ? -4.766 -31.75 -6.75 1 96.94 101 PHE A C 1
ATOM 797 O O . PHE A 1 101 ? -4.715 -30.531 -6.582 1 96.94 101 PHE A O 1
ATOM 804 N N . GLU A 1 102 ? -5.883 -32.375 -6.781 1 95.56 102 GLU A N 1
ATOM 805 C CA . GLU A 1 102 ? -7.172 -31.703 -6.809 1 95.56 102 GLU A CA 1
ATOM 806 C C . GLU A 1 102 ? -7.422 -30.938 -5.512 1 95.56 102 GLU A C 1
ATOM 808 O O . GLU A 1 102 ? -8.141 -29.938 -5.5 1 95.56 102 GLU A O 1
ATOM 813 N N . ASP A 1 103 ? -6.785 -31.391 -4.359 1 95.88 103 ASP A N 1
ATOM 814 C CA . ASP A 1 103 ? -6.945 -30.75 -3.055 1 95.88 103 ASP A CA 1
ATOM 815 C C . ASP A 1 103 ? -6.098 -29.484 -2.945 1 95.88 103 ASP A C 1
ATOM 817 O O . ASP A 1 103 ? -6.426 -28.578 -2.184 1 95.88 103 ASP A O 1
ATOM 821 N N . TYR A 1 104 ? -5.031 -29.484 -3.75 1 96.62 104 TYR A N 1
ATOM 822 C CA . TYR A 1 104 ? -4.055 -28.422 -3.559 1 96.62 104 TYR A CA 1
ATOM 823 C C . TYR A 1 104 ? -4.125 -27.406 -4.691 1 96.62 104 TYR A C 1
ATOM 825 O O . TYR A 1 104 ? -3.738 -26.25 -4.52 1 96.62 104 TYR A O 1
ATOM 833 N N . TYR A 1 105 ? -4.609 -27.844 -5.859 1 97.88 105 TYR A N 1
ATOM 834 C CA . TYR A 1 105 ? -4.645 -26.969 -7.031 1 97.88 105 TYR A CA 1
ATOM 835 C C . TYR A 1 105 ? -5.746 -25.922 -6.895 1 97.88 105 TYR A C 1
ATOM 837 O O . TYR A 1 105 ? -6.918 -26.266 -6.719 1 97.88 105 TYR A O 1
ATOM 845 N N . LEU A 1 106 ? -5.371 -24.609 -7.035 1 97.81 106 LEU A N 1
ATOM 846 C CA . LEU A 1 106 ? -6.336 -23.547 -6.805 1 97.81 106 LEU A CA 1
ATOM 847 C C . LEU A 1 106 ? -6.668 -22.828 -8.109 1 97.81 106 LEU A C 1
ATOM 849 O O . LEU A 1 106 ? -7.613 -22.031 -8.164 1 97.81 106 LEU A O 1
ATOM 853 N N . GLY A 1 107 ? -5.82 -23 -9.172 1 97.62 107 GLY A N 1
ATOM 854 C CA . GLY A 1 107 ? -6.199 -22.422 -10.461 1 97.62 107 GLY A CA 1
ATOM 855 C C . GLY A 1 107 ? -5.055 -21.719 -11.156 1 97.62 107 GLY A C 1
ATOM 856 O O . GLY A 1 107 ? -3.9 -21.828 -10.734 1 97.62 107 GLY A O 1
ATOM 857 N N . GLU A 1 108 ? -5.422 -21.203 -12.32 1 98.19 108 GLU A N 1
ATOM 858 C CA . GLU A 1 108 ? -4.52 -20.438 -13.172 1 98.19 108 GLU A CA 1
ATOM 859 C C . GLU A 1 108 ? -4.824 -18.938 -13.094 1 98.19 108 GLU A C 1
ATOM 861 O O . GLU A 1 108 ? -5.984 -18.531 -13.148 1 98.19 108 GLU A O 1
ATOM 866 N N . TYR A 1 109 ? -3.738 -18.109 -12.93 1 98.5 109 TYR A N 1
ATOM 867 C CA . TYR A 1 109 ? -3.896 -16.672 -12.805 1 98.5 109 TYR A CA 1
ATOM 868 C C . TYR A 1 109 ? -2.787 -15.938 -13.547 1 98.5 109 TYR A C 1
ATOM 870 O O . TYR A 1 109 ? -1.794 -16.547 -13.953 1 98.5 109 TYR A O 1
ATOM 878 N N . GLU A 1 110 ? -2.945 -14.656 -13.773 1 98.25 110 GLU A N 1
ATOM 879 C CA . GLU A 1 110 ? -1.934 -13.844 -14.445 1 98.25 110 GLU A CA 1
ATOM 880 C C . GLU A 1 110 ? -0.722 -13.617 -13.547 1 98.25 110 GLU A C 1
ATOM 882 O O . GLU A 1 110 ? 0.403 -13.484 -14.031 1 98.25 110 GLU A O 1
ATOM 887 N N . SER A 1 111 ? -0.877 -13.508 -12.25 1 98.06 111 SER A N 1
ATOM 888 C CA . SER A 1 111 ? 0.158 -13.273 -11.25 1 98.06 111 SER A CA 1
ATOM 889 C C . SER A 1 111 ? -0.325 -13.672 -9.859 1 98.06 111 SER A C 1
ATOM 891 O O . SER A 1 111 ? -1.506 -13.969 -9.664 1 98.06 111 SER A O 1
ATOM 893 N N . GLU A 1 112 ? 0.607 -13.68 -8.992 1 98.06 112 GLU A N 1
ATOM 894 C CA . GLU A 1 112 ? 0.251 -13.898 -7.594 1 98.06 112 GLU A CA 1
ATOM 895 C C . GLU A 1 112 ? -0.733 -12.844 -7.102 1 98.06 112 GLU A C 1
ATOM 897 O O . GLU A 1 112 ? -1.684 -13.164 -6.383 1 98.06 112 GLU A O 1
ATOM 902 N N . GLN A 1 113 ? -0.541 -11.617 -7.508 1 98.06 113 GLN A N 1
ATOM 903 C CA . GLN A 1 113 ? -1.438 -10.523 -7.133 1 98.06 113 GLN A CA 1
ATOM 904 C C . GLN A 1 113 ? -2.842 -10.758 -7.68 1 98.06 113 GLN A C 1
ATOM 906 O O . GLN A 1 113 ? -3.832 -10.508 -6.988 1 98.06 113 GLN A O 1
ATOM 911 N N . ASP A 1 114 ? -2.873 -11.133 -8.922 1 98.19 114 ASP A N 1
ATOM 912 C CA . ASP A 1 114 ? -4.152 -11.438 -9.547 1 98.19 114 ASP A CA 1
ATOM 913 C C . ASP A 1 114 ? -4.914 -12.5 -8.75 1 98.19 114 ASP A C 1
ATOM 915 O O . ASP A 1 114 ? -6.125 -12.383 -8.547 1 98.19 114 ASP A O 1
ATOM 919 N N . PHE A 1 115 ? -4.219 -13.469 -8.312 1 98.62 115 PHE A N 1
ATOM 920 C CA . PHE A 1 115 ? -4.824 -14.508 -7.48 1 98.62 115 PHE A CA 1
ATOM 921 C C . PHE A 1 115 ? -5.414 -13.906 -6.211 1 98.62 115 PHE A C 1
ATOM 923 O O . PHE A 1 115 ? -6.574 -14.164 -5.879 1 98.62 115 PHE A O 1
ATOM 930 N N . VAL A 1 116 ? -4.629 -13.117 -5.52 1 98.44 116 VAL A N 1
ATOM 931 C CA . VAL A 1 116 ? -5.059 -12.539 -4.25 1 98.44 116 VAL A CA 1
ATOM 932 C C . VAL A 1 116 ? -6.277 -11.648 -4.473 1 98.44 116 VAL A C 1
ATOM 934 O O . VAL A 1 116 ? -7.258 -11.734 -3.727 1 98.44 116 VAL A O 1
ATOM 937 N N . TYR A 1 117 ? -6.211 -10.797 -5.492 1 98.25 117 TYR A N 1
ATOM 938 C CA . TYR A 1 117 ? -7.34 -9.938 -5.812 1 98.25 117 TYR A CA 1
ATOM 939 C C . TYR A 1 117 ? -8.594 -10.758 -6.07 1 98.25 117 TYR A C 1
ATOM 941 O O . TYR A 1 117 ? -9.664 -10.461 -5.527 1 98.25 117 TYR A O 1
ATOM 949 N N . ASP A 1 118 ? -8.453 -11.742 -6.895 1 98.12 118 ASP A N 1
ATOM 950 C CA . ASP A 1 118 ? -9.57 -12.617 -7.23 1 98.12 118 ASP A CA 1
ATOM 951 C C . ASP A 1 118 ? -10.133 -13.289 -5.98 1 98.12 118 ASP A C 1
ATOM 953 O O . ASP A 1 118 ? -11.352 -13.43 -5.84 1 98.12 118 ASP A O 1
ATOM 957 N N . TYR A 1 119 ? -9.25 -13.766 -5.137 1 97.5 119 TYR A N 1
ATOM 958 C CA . TYR A 1 119 ? -9.664 -14.398 -3.887 1 97.5 119 TYR A CA 1
ATOM 959 C C . TYR A 1 119 ? -10.555 -13.453 -3.076 1 97.5 119 TYR A C 1
ATOM 961 O O . TYR A 1 119 ? -11.641 -13.844 -2.637 1 97.5 119 TYR A O 1
ATOM 969 N N . PHE A 1 120 ? -10.117 -12.203 -2.891 1 97.81 120 PHE A N 1
ATOM 970 C CA . PHE A 1 120 ? -10.875 -11.211 -2.141 1 97.81 120 PHE A CA 1
ATOM 971 C C . PHE A 1 120 ? -12.219 -10.938 -2.809 1 97.81 120 PHE A C 1
ATOM 973 O O . PHE A 1 120 ? -13.227 -10.727 -2.129 1 97.81 120 PHE A O 1
ATOM 980 N N . GLU A 1 121 ? -12.211 -10.859 -4.141 1 97.69 121 GLU A N 1
ATOM 981 C CA . GLU A 1 121 ? -13.438 -10.586 -4.879 1 97.69 121 GLU A CA 1
ATOM 982 C C . GLU A 1 121 ? -14.438 -11.734 -4.719 1 97.69 121 GLU A C 1
ATOM 984 O O . GLU A 1 121 ? -15.602 -11.5 -4.383 1 97.69 121 GLU A O 1
ATOM 989 N N . GLN A 1 122 ? -14.047 -12.938 -4.855 1 97.12 122 GLN A N 1
ATOM 990 C CA . GLN A 1 122 ? -14.922 -14.109 -4.875 1 97.12 122 GLN A CA 1
ATOM 991 C C . GLN A 1 122 ? -15.477 -14.406 -3.486 1 97.12 122 GLN A C 1
ATOM 993 O O . GLN A 1 122 ? -16.594 -14.898 -3.355 1 97.12 122 GLN A O 1
ATOM 998 N N . THR A 1 123 ? -14.711 -14.164 -2.486 1 96.81 123 THR A N 1
ATOM 999 C CA . THR A 1 123 ? -15.148 -14.445 -1.123 1 96.81 123 THR A CA 1
ATOM 1000 C C . THR A 1 123 ? -16.047 -13.32 -0.607 1 96.81 123 THR A C 1
ATOM 1002 O O . THR A 1 123 ? -16.609 -13.422 0.486 1 96.81 123 THR A O 1
ATOM 1005 N N . GLY A 1 124 ? -16.062 -12.172 -1.348 1 97.5 124 GLY A N 1
ATOM 1006 C CA . GLY A 1 124 ? -16.891 -11.039 -0.938 1 97.5 124 GLY A CA 1
ATOM 1007 C C . GLY A 1 124 ? -16.172 -10.094 0.006 1 97.5 124 GLY A C 1
ATOM 1008 O O . GLY A 1 124 ? -16.734 -9.086 0.432 1 97.5 124 GLY A O 1
ATOM 1009 N N . GLN A 1 125 ? -14.93 -10.414 0.311 1 97.38 125 GLN A N 1
ATOM 1010 C CA . GLN A 1 125 ? -14.172 -9.594 1.244 1 97.38 125 GLN A CA 1
ATOM 1011 C C . GLN A 1 125 ? -13.922 -8.195 0.674 1 97.38 125 GLN A C 1
ATOM 1013 O O . GLN A 1 125 ? -13.953 -7.207 1.405 1 97.38 125 GLN A O 1
ATOM 1018 N N . LEU A 1 126 ? -13.68 -8.148 -0.621 1 97.88 126 LEU A N 1
ATOM 1019 C CA . LEU A 1 126 ? -13.438 -6.855 -1.256 1 97.88 126 LEU A CA 1
ATOM 1020 C C . LEU A 1 126 ? -14.641 -5.93 -1.079 1 97.88 126 LEU A C 1
ATOM 1022 O O . LEU A 1 126 ? -14.477 -4.766 -0.707 1 97.88 126 LEU A O 1
ATOM 1026 N N . GLU A 1 127 ? -15.812 -6.426 -1.337 1 98 127 GLU A N 1
ATOM 1027 C CA . GLU A 1 127 ? -17.031 -5.652 -1.162 1 98 127 GLU A CA 1
ATOM 1028 C C . GLU A 1 127 ? -17.219 -5.223 0.292 1 98 127 GLU A C 1
ATOM 1030 O O . GLU A 1 127 ? -17.594 -4.086 0.565 1 98 127 GLU A O 1
ATOM 1035 N N . ALA A 1 128 ? -16.969 -6.16 1.18 1 98.12 128 ALA A N 1
ATOM 1036 C CA . ALA A 1 128 ? -17.109 -5.863 2.604 1 98.12 128 ALA A CA 1
ATOM 1037 C C . ALA A 1 128 ? -16.156 -4.742 3.018 1 98.12 128 ALA A C 1
ATOM 1039 O O . ALA A 1 128 ? -16.531 -3.85 3.781 1 98.12 128 ALA A O 1
ATOM 1040 N N . ILE A 1 129 ? -14.945 -4.805 2.555 1 98.31 129 ILE A N 1
ATOM 1041 C CA . ILE A 1 129 ? -13.938 -3.793 2.855 1 98.31 129 ILE A CA 1
ATOM 1042 C C . ILE A 1 129 ? -14.375 -2.443 2.291 1 98.31 129 ILE A C 1
ATOM 1044 O O . ILE A 1 129 ? -14.273 -1.418 2.969 1 98.31 129 ILE A O 1
ATOM 1048 N N . GLU A 1 130 ? -14.852 -2.443 1.065 1 97.88 130 GLU A N 1
ATOM 1049 C CA . GLU A 1 130 ? -15.336 -1.208 0.454 1 97.88 130 GLU A CA 1
ATOM 1050 C C . GLU A 1 130 ? -16.5 -0.621 1.243 1 97.88 130 GLU A C 1
ATOM 1052 O O . GLU A 1 130 ? -16.578 0.593 1.447 1 97.88 130 GLU A O 1
ATOM 1057 N N . LYS A 1 131 ? -17.406 -1.459 1.646 1 97.56 131 LYS A N 1
ATOM 1058 C CA . LYS A 1 131 ? -18.547 -1.014 2.459 1 97.56 131 LYS A CA 1
ATOM 1059 C C . LYS A 1 131 ? -18.062 -0.435 3.787 1 97.56 131 LYS A C 1
ATOM 1061 O O . LYS A 1 131 ? -18.703 0.455 4.348 1 97.56 131 LYS A O 1
ATOM 1066 N N . ALA A 1 132 ? -16.938 -0.975 4.262 1 97.25 132 ALA A N 1
ATOM 1067 C CA . ALA A 1 132 ? -16.344 -0.479 5.504 1 97.25 132 ALA A CA 1
ATOM 1068 C C . ALA A 1 132 ? -15.641 0.854 5.285 1 97.25 132 ALA A C 1
ATOM 1070 O O . ALA A 1 132 ? -15.156 1.47 6.238 1 97.25 132 ALA A O 1
ATOM 1071 N N . GLY A 1 133 ? -15.523 1.283 4.023 1 95.88 133 GLY A N 1
ATOM 1072 C CA . GLY A 1 133 ? -15.078 2.645 3.77 1 95.88 133 GLY A CA 1
ATOM 1073 C C . GLY A 1 133 ? -13.695 2.711 3.148 1 95.88 133 GLY A C 1
ATOM 1074 O O . GLY A 1 133 ? -13.055 3.766 3.158 1 95.88 133 GLY A O 1
ATOM 1075 N N . LEU A 1 134 ? -13.188 1.572 2.717 1 98.19 134 LEU A N 1
ATOM 1076 C CA . LEU A 1 134 ? -11.875 1.596 2.074 1 98.19 134 LEU A CA 1
ATOM 1077 C C . LEU A 1 134 ? -11.977 1.142 0.623 1 98.19 134 LEU A C 1
ATOM 1079 O O . LEU A 1 134 ? -12.312 -0.013 0.35 1 98.19 134 LEU A O 1
ATOM 1083 N N . ASP A 1 135 ? -11.625 2.061 -0.304 1 97.75 135 ASP A N 1
ATOM 1084 C CA . ASP A 1 135 ? -11.523 1.687 -1.711 1 97.75 135 ASP A CA 1
ATOM 1085 C C . ASP A 1 135 ? -10.406 0.67 -1.93 1 97.75 135 ASP A C 1
ATOM 1087 O O . ASP A 1 135 ? -9.312 0.802 -1.361 1 97.75 135 ASP A O 1
ATOM 1091 N N . SER A 1 136 ? -10.68 -0.36 -2.752 1 97.19 136 SER A N 1
ATOM 1092 C CA . SER A 1 136 ? -9.703 -1.41 -3.033 1 97.19 136 SER A CA 1
ATOM 1093 C C . SER A 1 136 ? -8.422 -0.832 -3.627 1 97.19 136 SER A C 1
ATOM 1095 O O . SER A 1 136 ? -7.359 -1.447 -3.539 1 97.19 136 SER A O 1
ATOM 1097 N N . PHE A 1 137 ? -8.57 0.327 -4.199 1 97.19 137 PHE A N 1
ATOM 1098 C CA . PHE A 1 137 ? -7.461 1.051 -4.809 1 97.19 137 PHE A CA 1
ATOM 1099 C C . PHE A 1 137 ? -6.34 1.271 -3.799 1 97.19 137 PHE A C 1
ATOM 1101 O O . PHE A 1 137 ? -5.172 1.37 -4.176 1 97.19 137 PHE A O 1
ATOM 1108 N N . TYR A 1 138 ? -6.613 1.286 -2.514 1 98.31 138 TYR A N 1
ATOM 1109 C CA . TYR A 1 138 ? -5.633 1.621 -1.486 1 98.31 138 TYR A CA 1
ATOM 1110 C C . TYR A 1 138 ? -5.129 0.366 -0.784 1 98.31 138 TYR A C 1
ATOM 1112 O O . TYR A 1 138 ? -4.359 0.451 0.178 1 98.31 138 TYR A O 1
ATOM 1120 N N . ILE A 1 139 ? -5.543 -0.752 -1.25 1 98.38 139 ILE A N 1
ATOM 1121 C CA . ILE A 1 139 ? -5.035 -1.999 -0.688 1 98.38 139 ILE A CA 1
ATOM 1122 C C . ILE A 1 139 ? -3.713 -2.365 -1.36 1 98.38 139 ILE A C 1
ATOM 1124 O O . ILE A 1 139 ? -3.596 -2.307 -2.586 1 98.38 139 ILE A O 1
ATOM 1128 N N . ASP A 1 140 ? -2.736 -2.691 -0.611 1 98.19 140 ASP A N 1
ATOM 1129 C CA . ASP A 1 140 ? -1.442 -3.127 -1.127 1 98.19 140 ASP A CA 1
ATOM 1130 C C . ASP A 1 140 ? -1.45 -4.625 -1.436 1 98.19 140 ASP A C 1
ATOM 1132 O O . ASP A 1 140 ? -0.862 -5.418 -0.699 1 98.19 140 ASP A O 1
ATOM 1136 N N . PHE A 1 141 ? -1.946 -4.934 -2.574 1 98.06 141 PHE A N 1
ATOM 1137 C CA . PHE A 1 141 ? -2.09 -6.332 -2.961 1 98.06 141 PHE A CA 1
ATOM 1138 C C . PHE A 1 141 ? -0.727 -6.965 -3.215 1 98.06 141 PHE A C 1
ATOM 1140 O O . PHE A 1 141 ? -0.572 -8.18 -3.102 1 98.06 141 PHE A O 1
ATOM 1147 N N . GLU A 1 142 ? 0.194 -6.191 -3.654 1 97.31 142 GLU A N 1
ATOM 1148 C CA . GLU A 1 142 ? 1.54 -6.723 -3.842 1 97.31 142 GLU A CA 1
ATOM 1149 C C . GLU A 1 142 ? 2.105 -7.266 -2.531 1 97.31 142 GLU A C 1
ATOM 1151 O O . GLU A 1 142 ? 2.607 -8.391 -2.484 1 97.31 142 GLU A O 1
ATOM 1156 N N . LYS A 1 143 ? 2.029 -6.441 -1.462 1 97.44 143 LYS A N 1
ATOM 1157 C CA . LYS A 1 143 ? 2.49 -6.863 -0.142 1 97.44 143 LYS A CA 1
ATOM 1158 C C . LYS A 1 143 ? 1.693 -8.062 0.36 1 97.44 143 LYS A C 1
ATOM 1160 O O . LYS A 1 143 ? 2.262 -9 0.924 1 97.44 143 LYS A O 1
ATOM 1165 N N . LEU A 1 144 ? 0.391 -7.98 0.162 1 97.94 144 LEU A N 1
ATOM 1166 C CA . LEU A 1 144 ? -0.492 -9.07 0.563 1 97.94 144 LEU A CA 1
ATOM 1167 C C . LEU A 1 144 ? -0.1 -10.375 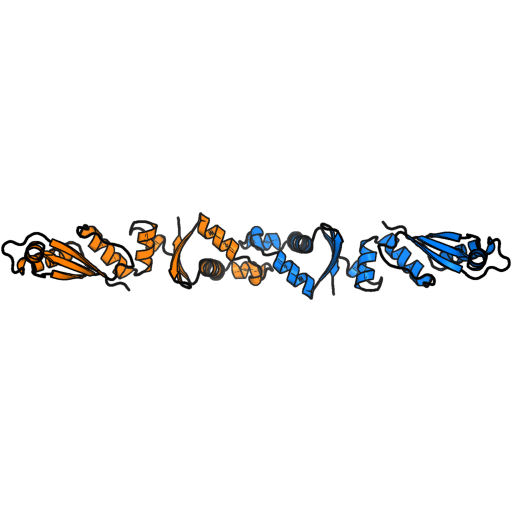-0.127 1 97.94 144 LEU A C 1
ATOM 1169 O O . LEU A 1 144 ? 0.041 -11.406 0.527 1 97.94 144 LEU A O 1
ATOM 1173 N N . ALA A 1 145 ? 0.049 -10.32 -1.417 1 98.38 145 ALA A N 1
ATOM 1174 C CA . ALA A 1 145 ? 0.448 -11.5 -2.18 1 98.38 145 ALA A CA 1
ATOM 1175 C C . ALA A 1 145 ? 1.791 -12.039 -1.695 1 98.38 145 ALA A C 1
ATOM 1177 O O . ALA A 1 145 ? 1.951 -13.242 -1.507 1 98.38 145 ALA A O 1
ATOM 1178 N N . HIS A 1 146 ? 2.764 -11.133 -1.541 1 98.06 146 HIS A N 1
ATOM 1179 C CA . HIS A 1 146 ? 4.074 -11.539 -1.044 1 98.06 146 HIS A CA 1
ATOM 1180 C C . HIS A 1 146 ? 3.953 -12.352 0.24 1 98.06 146 HIS A C 1
ATOM 1182 O O . HIS A 1 146 ? 4.512 -13.445 0.34 1 98.06 146 HIS A O 1
ATOM 1188 N N . ASP A 1 147 ? 3.234 -11.875 1.189 1 97.69 147 ASP A N 1
ATOM 1189 C CA . ASP A 1 147 ? 3.096 -12.562 2.471 1 97.69 147 ASP A CA 1
ATOM 1190 C C . ASP A 1 147 ? 2.369 -13.891 2.303 1 97.69 147 ASP A C 1
ATOM 1192 O O . ASP A 1 147 ? 2.74 -14.891 2.926 1 97.69 147 ASP A O 1
ATOM 1196 N N . TRP A 1 148 ? 1.275 -13.891 1.502 1 97.81 148 TRP A N 1
ATOM 1197 C CA . TRP A 1 148 ? 0.501 -15.102 1.288 1 97.81 148 TRP A CA 1
ATOM 1198 C C . TRP A 1 148 ? 1.362 -16.188 0.658 1 97.81 148 TRP A C 1
ATOM 1200 O O . TRP A 1 148 ? 1.257 -17.375 1.024 1 97.81 148 TRP A O 1
ATOM 1210 N N . PHE A 1 149 ? 2.242 -15.891 -0.282 1 97.75 149 PHE A N 1
ATOM 1211 C CA . PHE A 1 149 ? 2.994 -16.891 -1.042 1 97.75 149 PHE A CA 1
ATOM 1212 C C . PHE A 1 149 ? 4.297 -17.234 -0.333 1 97.75 149 PHE A C 1
ATOM 1214 O O . PHE A 1 149 ? 5.027 -18.125 -0.773 1 97.75 149 PHE A O 1
ATOM 1221 N N . ILE A 1 150 ? 4.582 -16.547 0.785 1 96 150 ILE A N 1
ATOM 1222 C CA . ILE A 1 150 ? 5.648 -16.984 1.681 1 96 150 ILE A CA 1
ATOM 1223 C C . ILE A 1 150 ? 5.141 -18.109 2.586 1 96 150 ILE A C 1
ATOM 1225 O O . ILE A 1 150 ? 5.859 -19.062 2.857 1 96 150 ILE A O 1
ATOM 1229 N N . ASN A 1 151 ? 3.848 -18.016 2.891 1 92.31 151 ASN A N 1
ATOM 1230 C CA . ASN A 1 151 ? 3.402 -18.875 3.98 1 92.31 151 ASN A CA 1
ATOM 1231 C C . ASN A 1 151 ? 2.342 -19.875 3.514 1 92.31 151 ASN A C 1
ATOM 1233 O O . ASN A 1 151 ? 2.391 -21.047 3.865 1 92.31 151 ASN A O 1
ATOM 1237 N N . ASP A 1 152 ? 1.477 -19.516 2.748 1 95.62 152 ASP A N 1
ATOM 1238 C CA . ASP A 1 152 ? 0.226 -20.25 2.643 1 95.62 152 ASP A CA 1
ATOM 1239 C C . ASP A 1 152 ? 0.056 -20.844 1.245 1 95.62 152 ASP A C 1
ATOM 1241 O O . ASP A 1 152 ? -0.665 -21.828 1.066 1 95.62 152 ASP A O 1
ATOM 1245 N N . PHE A 1 153 ? 0.723 -20.266 0.222 1 97.19 153 PHE A N 1
ATOM 1246 C CA . PHE A 1 153 ? 0.501 -20.688 -1.157 1 97.19 153 PHE A CA 1
ATOM 1247 C C . PHE A 1 153 ? 1.826 -20.875 -1.887 1 97.19 153 PHE A C 1
ATOM 1249 O O . PHE A 1 153 ? 2.861 -20.375 -1.438 1 97.19 153 PHE A O 1
ATOM 1256 N N . TYR A 1 154 ? 1.778 -21.641 -2.92 1 96.38 154 TYR A N 1
ATOM 1257 C CA . TYR A 1 154 ? 2.867 -21.812 -3.875 1 96.38 154 TYR A CA 1
ATOM 1258 C C . TYR A 1 154 ? 2.443 -21.375 -5.27 1 96.38 154 TYR A C 1
ATOM 1260 O O . TYR A 1 154 ? 1.302 -21.594 -5.68 1 96.38 154 TYR A O 1
ATOM 1268 N N . SER A 1 155 ? 3.32 -20.672 -5.891 1 96.62 155 SER A N 1
ATOM 1269 C CA . SER A 1 155 ? 3.057 -20.312 -7.281 1 96.62 155 SER A CA 1
ATOM 1270 C C . SER A 1 155 ? 4.125 -20.875 -8.211 1 96.62 155 SER A C 1
ATOM 1272 O O . SER A 1 155 ? 5.309 -20.875 -7.875 1 96.62 155 SER A O 1
ATOM 1274 N N . ALA A 1 156 ? 3.666 -21.5 -9.289 1 96.31 156 ALA A N 1
ATOM 1275 C CA . ALA A 1 156 ? 4.551 -21.938 -10.367 1 96.31 156 ALA A CA 1
ATOM 1276 C C . ALA A 1 156 ? 4.402 -21.031 -11.602 1 96.31 156 ALA A C 1
ATOM 1278 O O . ALA A 1 156 ? 3.365 -21.062 -12.266 1 96.31 156 ALA A O 1
ATOM 1279 N N . GLU A 1 157 ? 5.441 -20.312 -11.852 1 94.94 157 GLU A N 1
ATOM 1280 C CA . GLU A 1 157 ? 5.398 -19.406 -13.008 1 94.94 157 GLU A CA 1
ATOM 1281 C C . GLU A 1 157 ? 5.664 -20.156 -14.305 1 94.94 157 GLU A C 1
ATOM 1283 O O . GLU A 1 157 ? 6.703 -20.797 -14.453 1 94.94 157 GLU A O 1
ATOM 1288 N N . ILE A 1 158 ? 4.723 -20.094 -15.258 1 92 158 ILE A N 1
ATOM 1289 C CA . ILE A 1 158 ? 4.832 -20.766 -16.547 1 92 158 ILE A CA 1
ATOM 1290 C C . ILE A 1 158 ? 5.305 -19.766 -17.609 1 92 158 ILE A C 1
ATOM 1292 O O . ILE A 1 158 ? 6.098 -20.125 -18.484 1 92 158 ILE A O 1
ATOM 1296 N N . SER A 1 159 ? 4.785 -18.578 -17.547 1 92.12 159 SER A N 1
ATOM 1297 C CA . SER A 1 159 ? 5.152 -17.469 -18.422 1 92.12 159 SER A CA 1
ATOM 1298 C C . SER A 1 159 ? 4.992 -16.125 -17.703 1 92.12 159 SER A C 1
ATOM 1300 O O . SER A 1 159 ? 4.699 -16.094 -16.5 1 92.12 159 SER A O 1
ATOM 1302 N N . TYR A 1 160 ? 5.246 -15.008 -18.547 1 93.06 160 TYR A N 1
ATOM 1303 C CA . TYR A 1 160 ? 5.203 -13.664 -17.984 1 93.06 160 TYR A CA 1
ATOM 1304 C C . TYR A 1 160 ? 3.82 -13.344 -17.438 1 93.06 160 TYR A C 1
ATOM 1306 O O . TYR A 1 160 ? 3.691 -12.594 -16.453 1 93.06 160 TYR A O 1
ATOM 1314 N N . ASN A 1 161 ? 2.789 -13.883 -17.969 1 96.38 161 ASN A N 1
ATOM 1315 C CA . ASN A 1 161 ? 1.433 -13.531 -17.578 1 96.38 161 ASN A CA 1
ATOM 1316 C C . ASN A 1 161 ? 0.619 -14.766 -17.203 1 96.38 161 ASN A C 1
ATOM 1318 O O . ASN A 1 161 ? -0.599 -14.789 -17.391 1 96.38 161 ASN A O 1
ATOM 1322 N N . LYS A 1 162 ? 1.291 -15.789 -16.703 1 97.56 162 LYS A N 1
ATOM 1323 C CA . LYS A 1 162 ? 0.586 -17.016 -16.344 1 97.56 162 LYS A CA 1
ATOM 1324 C C . LYS A 1 162 ? 1.274 -17.719 -15.18 1 97.56 162 LYS A C 1
ATOM 1326 O O . LYS A 1 162 ? 2.457 -18.062 -15.266 1 97.56 162 LYS A O 1
ATOM 1331 N N . VAL A 1 163 ? 0.537 -18 -14.094 1 98.12 163 VAL A N 1
ATOM 1332 C CA . VAL A 1 163 ? 1.023 -18.734 -12.938 1 98.12 163 VAL A CA 1
ATOM 1333 C C . VAL A 1 163 ? -0.026 -19.766 -12.5 1 98.12 163 VAL A C 1
ATOM 1335 O O . VAL A 1 163 ? -1.229 -19.516 -12.617 1 98.12 163 VAL A O 1
ATOM 1338 N N . TYR A 1 164 ? 0.42 -20.938 -12.109 1 98.25 164 TYR A N 1
ATOM 1339 C CA . TYR A 1 164 ? -0.44 -21.875 -11.414 1 98.25 164 TYR A CA 1
ATOM 1340 C C . TYR A 1 164 ? -0.289 -21.75 -9.898 1 98.25 164 TYR A C 1
ATOM 1342 O O . TYR A 1 164 ? 0.827 -21.625 -9.391 1 98.25 164 TYR A O 1
ATOM 1350 N N . VAL A 1 165 ? -1.407 -21.688 -9.219 1 98.5 165 VAL A N 1
ATOM 1351 C CA . VAL A 1 165 ? -1.374 -21.469 -7.773 1 98.5 165 VAL A CA 1
ATOM 1352 C C . VAL A 1 165 ? -1.821 -22.734 -7.047 1 98.5 165 VAL A C 1
ATOM 1354 O O . VAL A 1 165 ? -2.805 -23.375 -7.438 1 98.5 165 VAL A O 1
ATOM 1357 N N . PHE A 1 166 ? -1.036 -23.156 -6 1 98.12 166 PHE A N 1
ATOM 1358 C CA . PHE A 1 166 ? -1.319 -24.312 -5.172 1 98.12 166 PHE A CA 1
ATOM 1359 C C . PHE A 1 166 ? -1.364 -23.938 -3.695 1 98.12 166 PHE A C 1
ATOM 1361 O O . PHE A 1 166 ? -0.639 -23.031 -3.258 1 98.12 166 PHE A O 1
ATOM 1368 N N . SER A 1 167 ? -2.229 -24.578 -2.967 1 96.25 167 SER A N 1
ATOM 1369 C CA . SER A 1 167 ? -2.223 -24.406 -1.518 1 96.25 167 SER A CA 1
ATOM 1370 C C . SER A 1 167 ? -1.093 -25.203 -0.873 1 96.25 167 SER A C 1
ATOM 1372 O O . SER A 1 167 ? -0.711 -26.266 -1.371 1 96.25 167 SER A O 1
ATOM 1374 N N . ARG A 1 168 ? -0.451 -24.688 0.184 1 91.12 168 ARG A N 1
ATOM 1375 C CA . ARG A 1 168 ? 0.572 -25.438 0.917 1 91.12 168 ARG A CA 1
ATOM 1376 C C . ARG A 1 168 ? -0.057 -26.359 1.953 1 91.12 168 ARG A C 1
ATOM 1378 O O . ARG A 1 168 ? 0.607 -27.25 2.479 1 91.12 168 ARG A O 1
ATOM 1385 N N . HIS A 1 169 ? -1.231 -26.203 2.385 1 81 169 HIS A N 1
ATOM 1386 C CA . HIS A 1 169 ? -1.921 -27.016 3.379 1 81 169 HIS A CA 1
ATOM 1387 C C . HIS A 1 169 ? -3.299 -27.438 2.883 1 81 169 HIS A C 1
ATOM 1389 O O . HIS A 1 169 ? -3.891 -26.781 2.031 1 81 169 HIS A O 1
ATOM 1395 N N . MET B 1 1 ? 1.739 28.422 23.219 1 81.75 1 MET B N 1
ATOM 1396 C CA . MET B 1 1 ? 1.153 29.766 23.219 1 81.75 1 MET B CA 1
ATOM 1397 C C . MET B 1 1 ? 2.162 30.797 22.734 1 81.75 1 MET B C 1
ATOM 1399 O O . MET B 1 1 ? 3.371 30.625 22.906 1 81.75 1 MET B O 1
ATOM 1403 N N . LEU B 1 2 ? 1.69 31.719 21.688 1 93.81 2 LEU B N 1
ATOM 1404 C CA . LEU B 1 2 ? 2.551 32.812 21.219 1 93.81 2 LEU B CA 1
ATOM 1405 C C . LEU B 1 2 ? 2.217 34.094 21.938 1 93.81 2 LEU B C 1
ATOM 1407 O O . LEU B 1 2 ? 1.058 34.344 22.266 1 93.81 2 LEU B O 1
ATOM 1411 N N . SER B 1 3 ? 3.273 34.844 22.219 1 97.75 3 SER B N 1
ATOM 1412 C CA . SER B 1 3 ? 3.131 36.156 22.812 1 97.75 3 SER B CA 1
ATOM 1413 C C . SER B 1 3 ? 3.66 37.25 21.875 1 97.75 3 SER B C 1
ATOM 1415 O O . SER B 1 3 ? 4.742 37.781 22.094 1 97.75 3 SER B O 1
ATOM 1417 N N . PRO B 1 4 ? 2.893 37.594 20.938 1 98.62 4 PRO B N 1
ATOM 1418 C CA . PRO B 1 4 ? 3.354 38.531 19.906 1 98.62 4 PRO B CA 1
ATOM 1419 C C . PRO B 1 4 ? 3.574 39.938 20.469 1 98.62 4 PRO B C 1
ATOM 1421 O O . PRO B 1 4 ? 2.77 40.438 21.266 1 98.62 4 PRO B O 1
ATOM 1424 N N . GLU B 1 5 ? 4.719 40.531 20.047 1 98.69 5 GLU B N 1
ATOM 1425 C CA . GLU B 1 5 ? 5.066 41.906 20.438 1 98.69 5 GLU B CA 1
ATOM 1426 C C . GLU B 1 5 ? 5.668 42.656 19.266 1 98.69 5 GLU B C 1
ATOM 1428 O O . GLU B 1 5 ? 6.312 42.094 18.406 1 98.69 5 GLU B O 1
ATOM 1433 N N . ILE B 1 6 ? 5.43 43.906 19.312 1 98.75 6 ILE B N 1
ATOM 1434 C CA . ILE B 1 6 ? 6.059 44.812 18.328 1 98.75 6 ILE B CA 1
ATOM 1435 C C . ILE B 1 6 ? 6.922 45.844 19.047 1 98.75 6 ILE B C 1
ATOM 1437 O O . ILE B 1 6 ? 6.613 46.25 20.172 1 98.75 6 ILE B O 1
ATOM 1441 N N . TYR B 1 7 ? 8.031 46.219 18.375 1 98.69 7 TYR B N 1
ATOM 1442 C CA . TYR B 1 7 ? 8.836 47.344 18.844 1 98.69 7 TYR B CA 1
ATOM 1443 C C . TYR B 1 7 ? 8.531 48.594 18.047 1 98.69 7 TYR B C 1
ATOM 1445 O O . TYR B 1 7 ? 8.828 48.656 16.844 1 98.69 7 TYR B O 1
ATOM 1453 N N . VAL B 1 8 ? 7.945 49.531 18.75 1 98.5 8 VAL B N 1
ATOM 1454 C CA . VAL B 1 8 ? 7.574 50.781 18.109 1 98.5 8 VAL B CA 1
ATOM 1455 C C . VAL B 1 8 ? 8.57 51.875 18.484 1 98.5 8 VAL B C 1
ATOM 1457 O O . VAL B 1 8 ? 8.875 52.062 19.656 1 98.5 8 VAL B O 1
ATOM 1460 N N . ALA B 1 9 ? 9.031 52.5 17.484 1 97.81 9 ALA B N 1
ATOM 1461 C CA . ALA B 1 9 ? 10.039 53.531 17.703 1 97.81 9 ALA B CA 1
ATOM 1462 C C . ALA B 1 9 ? 9.539 54.906 17.25 1 97.81 9 ALA B C 1
ATOM 1464 O O . ALA B 1 9 ? 8.773 55 16.297 1 97.81 9 ALA B O 1
ATOM 1465 N N . CYS B 1 10 ? 10.016 55.906 17.953 1 97.69 10 CYS B N 1
ATOM 1466 C CA . CYS B 1 10 ? 9.766 57.281 17.594 1 97.69 10 CYS B CA 1
ATOM 1467 C C . CYS B 1 10 ? 10.633 57.719 16.406 1 97.69 10 CYS B C 1
ATOM 1469 O O . CYS B 1 10 ? 11.859 57.75 16.516 1 97.69 10 CYS B O 1
ATOM 1471 N N . LEU B 1 11 ? 10.008 58.094 15.32 1 96.38 11 LEU B N 1
ATOM 1472 C CA . LEU B 1 11 ? 10.758 58.406 14.109 1 96.38 11 LEU B CA 1
ATOM 1473 C C . LEU B 1 11 ? 11.57 59.688 14.305 1 96.38 11 LEU B C 1
ATOM 1475 O O . LEU B 1 11 ? 12.695 59.781 13.805 1 96.38 11 LEU B O 1
ATOM 1479 N N . ALA B 1 12 ? 11.016 60.688 14.945 1 94.94 12 ALA B N 1
ATOM 1480 C CA . ALA B 1 12 ? 11.727 61.938 15.203 1 94.94 12 ALA B CA 1
ATOM 1481 C C . ALA B 1 12 ? 13.023 61.688 15.961 1 94.94 12 ALA B C 1
ATOM 1483 O O . ALA B 1 12 ? 14.078 62.219 15.594 1 94.94 12 ALA B O 1
ATOM 1484 N N . SER B 1 13 ? 12.93 60.938 16.969 1 94.88 13 SER B N 1
ATOM 1485 C CA . SER B 1 13 ? 14.117 60.594 17.75 1 94.88 13 SER B CA 1
ATOM 1486 C C . SER B 1 13 ? 15.117 59.812 16.906 1 94.88 13 SER B C 1
ATOM 1488 O O . SER B 1 13 ? 16.312 60.125 16.891 1 94.88 13 SER B O 1
ATOM 1490 N N . TYR B 1 14 ? 14.594 58.844 16.219 1 92.12 14 TYR B N 1
ATOM 1491 C CA . TYR B 1 14 ? 15.43 57.969 15.406 1 92.12 14 TYR B CA 1
ATOM 1492 C C . TYR B 1 14 ? 16.219 58.781 14.383 1 92.12 14 TYR B C 1
ATOM 1494 O O . TYR B 1 14 ? 17.422 58.562 14.203 1 92.12 14 TYR B O 1
ATOM 1502 N N . ASN B 1 15 ? 15.578 59.75 13.734 1 91.88 15 ASN B N 1
ATOM 1503 C CA . ASN B 1 15 ? 16.203 60.594 12.711 1 91.88 15 ASN B CA 1
ATOM 1504 C C . ASN B 1 15 ? 17.266 61.5 13.32 1 91.88 15 ASN B C 1
ATOM 1506 O O . ASN B 1 15 ? 18.109 62.031 12.602 1 91.88 15 ASN B O 1
ATOM 1510 N N . ASN B 1 16 ? 17.281 61.656 14.594 1 93.75 16 ASN B N 1
ATOM 1511 C CA . ASN B 1 16 ? 18.25 62.5 15.297 1 93.75 16 ASN B CA 1
ATOM 1512 C C . ASN B 1 16 ? 19.281 61.656 16.047 1 93.75 16 ASN B C 1
ATOM 1514 O O . ASN B 1 16 ? 19.938 62.156 16.953 1 93.75 16 ASN B O 1
ATOM 1518 N N . GLY B 1 17 ? 19.281 60.438 15.781 1 92.81 17 GLY B N 1
ATOM 1519 C CA . GLY B 1 17 ? 20.312 59.531 16.297 1 92.81 17 GLY B CA 1
ATOM 1520 C C . GLY B 1 17 ? 20.016 59.031 17.688 1 92.81 17 GLY B C 1
ATOM 1521 O O . GLY B 1 17 ? 20.906 58.5 18.375 1 92.81 17 GLY B O 1
ATOM 1522 N N . LEU B 1 18 ? 18.781 59.188 18.094 1 93.81 18 LEU B N 1
ATOM 1523 C CA . LEU B 1 18 ? 18.406 58.75 19.422 1 93.81 18 LEU B CA 1
ATOM 1524 C C . LEU B 1 18 ? 17.469 57.562 19.344 1 93.81 18 LEU B C 1
ATOM 1526 O O . LEU B 1 18 ? 16.578 57.5 18.5 1 93.81 18 LEU B O 1
ATOM 1530 N N . LEU B 1 19 ? 17.703 56.562 20.141 1 91.88 19 LEU B N 1
ATOM 1531 C CA . LEU B 1 19 ? 16.844 55.406 20.234 1 91.88 19 LEU B CA 1
ATOM 1532 C C . LEU B 1 19 ? 15.766 55.625 21.312 1 91.88 19 LEU B C 1
ATOM 1534 O O . LEU B 1 19 ? 16.094 55.844 22.469 1 91.88 19 LEU B O 1
ATOM 1538 N N . HIS B 1 20 ? 14.602 55.844 20.891 1 96.88 20 HIS B N 1
ATOM 1539 C CA . HIS B 1 20 ? 13.445 55.906 21.766 1 96.88 20 HIS B CA 1
ATOM 1540 C C . HIS B 1 20 ? 12.297 55.062 21.25 1 96.88 20 HIS B C 1
ATOM 1542 O O . HIS B 1 20 ? 11.711 55.375 20.203 1 96.88 20 HIS B O 1
ATOM 1548 N N . GLY B 1 21 ? 12.008 54 21.922 1 97.62 21 GLY B N 1
ATOM 1549 C CA . GLY B 1 21 ? 10.938 53.094 21.531 1 97.62 21 GLY B CA 1
ATOM 1550 C C . GLY B 1 21 ? 10.539 52.156 22.656 1 97.62 21 GLY B C 1
ATOM 1551 O O . GLY B 1 21 ? 11.07 52.219 23.766 1 97.62 21 GLY B O 1
ATOM 1552 N N . GLU B 1 22 ? 9.531 51.375 22.375 1 97.69 22 GLU B N 1
ATOM 1553 C CA . GLU B 1 22 ? 9 50.438 23.391 1 97.69 22 GLU B CA 1
ATOM 1554 C C . GLU B 1 22 ? 8.445 49.188 22.75 1 97.69 22 GLU B C 1
ATOM 1556 O O . GLU B 1 22 ? 7.895 49.219 21.641 1 97.69 22 GLU B O 1
ATOM 1561 N N . TRP B 1 23 ? 8.672 48.094 23.516 1 98.5 23 TRP B N 1
ATOM 1562 C CA . TRP B 1 23 ? 7.973 46.844 23.156 1 98.5 23 TRP B CA 1
ATOM 1563 C C . TRP B 1 23 ? 6.523 46.906 23.625 1 98.5 23 TRP B C 1
ATOM 1565 O O . TRP B 1 23 ? 6.246 47.219 24.781 1 98.5 23 TRP B O 1
ATOM 1575 N N . ILE B 1 24 ? 5.656 46.656 22.719 1 98.81 24 ILE B N 1
ATOM 1576 C CA . ILE B 1 24 ? 4.223 46.719 22.984 1 98.81 24 ILE B CA 1
ATOM 1577 C C . ILE B 1 24 ? 3.596 45.344 22.656 1 98.81 24 ILE B C 1
ATOM 1579 O O . ILE B 1 24 ? 3.834 44.812 21.578 1 98.81 24 ILE B O 1
ATOM 1583 N N . SER B 1 25 ? 2.795 44.812 23.609 1 98.75 25 SER B N 1
ATOM 1584 C CA . SER B 1 25 ? 2.092 43.562 23.359 1 98.75 25 SER B CA 1
ATOM 1585 C C . SER B 1 25 ? 1.056 43.719 22.25 1 98.75 25 SER B C 1
ATOM 1587 O O . SER B 1 25 ? 0.331 44.719 22.219 1 98.75 25 SER B O 1
ATOM 1589 N N . ALA B 1 26 ? 1.057 42.75 21.406 1 98.44 26 ALA B N 1
ATOM 1590 C CA . ALA B 1 26 ? 0.05 42.781 20.344 1 98.44 26 ALA B CA 1
ATOM 1591 C C . ALA B 1 26 ? -1.188 41.969 20.766 1 98.44 26 ALA B C 1
ATOM 1593 O O . ALA B 1 26 ? -2.164 41.906 20 1 98.44 26 ALA B O 1
ATOM 1594 N N . ASN B 1 27 ? -1.138 41.312 21.984 1 98.25 27 ASN B N 1
ATOM 1595 C CA . ASN B 1 27 ? -2.295 40.594 22.5 1 98.25 27 ASN B CA 1
ATOM 1596 C C . ASN B 1 27 ? -3.266 41.531 23.219 1 98.25 27 ASN B C 1
ATOM 1598 O O . ASN B 1 27 ? -3.559 41.375 24.391 1 98.25 27 ASN B O 1
ATOM 1602 N N . GLN B 1 28 ? -3.713 42.5 22.594 1 97.88 28 GLN B N 1
ATOM 1603 C CA . GLN B 1 28 ? -4.68 43.5 23.062 1 97.88 28 GLN B CA 1
ATOM 1604 C C . GLN B 1 28 ? -5.352 44.188 21.891 1 97.88 28 GLN B C 1
ATOM 1606 O O . GLN B 1 28 ? -4.988 43.969 20.734 1 97.88 28 GLN B O 1
ATOM 1611 N N . ASP B 1 29 ? -6.371 45 22.125 1 98.06 29 ASP B N 1
ATOM 1612 C CA . ASP B 1 29 ? -7.117 45.625 21.031 1 98.06 29 ASP B CA 1
ATOM 1613 C C . ASP B 1 29 ? -6.363 46.812 20.469 1 98.06 29 ASP B C 1
ATOM 1615 O O . ASP B 1 29 ? -5.363 47.25 21.031 1 98.06 29 ASP B O 1
ATOM 1619 N N . GLU B 1 30 ? -6.82 47.188 19.344 1 98.5 30 GLU B N 1
ATOM 1620 C CA . GLU B 1 30 ? -6.191 48.281 18.609 1 98.5 30 GLU B CA 1
ATOM 1621 C C . GLU B 1 30 ? -6.055 49.531 19.469 1 98.5 30 GLU B C 1
ATOM 1623 O O . GLU B 1 30 ? -4.996 50.156 19.5 1 98.5 30 GLU B O 1
ATOM 1628 N N . ASP B 1 31 ? -7.098 49.875 20.141 1 98.69 31 ASP B N 1
ATOM 1629 C CA . ASP B 1 31 ? -7.109 51.094 20.953 1 98.69 31 ASP B CA 1
ATOM 1630 C C . ASP B 1 31 ? -6.035 51.062 22.031 1 98.69 31 ASP B C 1
ATOM 1632 O O . ASP B 1 31 ? -5.391 52.062 22.312 1 98.69 31 ASP B O 1
ATOM 1636 N N . GLU B 1 32 ? -5.922 49.969 22.641 1 98.69 32 GLU B N 1
ATOM 1637 C CA . GLU B 1 32 ? -4.93 49.812 23.703 1 98.69 32 GLU B CA 1
ATOM 1638 C C . GLU B 1 32 ? -3.512 49.938 23.156 1 98.69 32 GLU B C 1
ATOM 1640 O O . GLU B 1 32 ? -2.652 50.562 23.781 1 98.69 32 GLU B O 1
ATOM 1645 N N . ILE B 1 33 ? -3.285 49.375 22.031 1 98.69 33 ILE B N 1
ATOM 1646 C CA . ILE B 1 33 ? -1.971 49.5 21.406 1 98.69 33 ILE B CA 1
ATOM 1647 C C . ILE B 1 33 ? -1.679 50.938 21.047 1 98.69 33 ILE B C 1
ATOM 1649 O O . ILE B 1 33 ? -0.592 51.438 21.328 1 98.69 33 ILE B O 1
ATOM 1653 N N . MET B 1 34 ? -2.627 51.594 20.438 1 98.5 34 MET B N 1
ATOM 1654 C CA . MET B 1 34 ? -2.451 52.969 20.047 1 98.5 34 MET B CA 1
ATOM 1655 C C . MET B 1 34 ? -2.186 53.875 21.25 1 98.5 34 MET B C 1
ATOM 1657 O O . MET B 1 34 ? -1.395 54.812 21.188 1 98.5 34 MET B O 1
ATOM 1661 N N . ALA B 1 35 ? -2.885 53.562 22.344 1 98.56 35 ALA B N 1
ATOM 1662 C CA . ALA B 1 35 ? -2.67 54.312 23.578 1 98.56 35 ALA B CA 1
ATOM 1663 C C . ALA B 1 35 ? -1.223 54.188 24.047 1 98.56 35 ALA B C 1
ATOM 1665 O O . ALA B 1 35 ? -0.626 55.188 24.484 1 98.56 35 ALA B O 1
ATOM 1666 N N . GLU B 1 36 ? -0.696 53.031 23.969 1 98.56 36 GLU B N 1
ATOM 1667 C CA . GLU B 1 36 ? 0.688 52.844 24.375 1 98.56 36 GLU B CA 1
ATOM 1668 C C . GLU B 1 36 ? 1.658 53.531 23.422 1 98.56 36 GLU B C 1
ATOM 1670 O O . GLU B 1 36 ? 2.689 54.031 23.859 1 98.56 36 GLU B O 1
ATOM 1675 N N . ILE B 1 37 ? 1.344 53.531 22.156 1 98.25 37 ILE B N 1
ATOM 1676 C CA . ILE B 1 37 ? 2.164 54.25 21.172 1 98.25 37 ILE B CA 1
ATOM 1677 C C . ILE B 1 37 ? 2.17 55.75 21.5 1 98.25 37 ILE B C 1
ATOM 1679 O O . ILE B 1 37 ? 3.229 56.375 21.516 1 98.25 37 ILE B O 1
ATOM 1683 N N . GLU B 1 38 ? 1.052 56.25 21.703 1 97.62 38 GLU B N 1
ATOM 1684 C CA . GLU B 1 38 ? 0.937 57.688 22.016 1 97.62 38 GLU B CA 1
ATOM 1685 C C . GLU B 1 38 ? 1.717 58.031 23.281 1 97.62 38 GLU B C 1
ATOM 1687 O O . GLU B 1 38 ? 2.369 59.062 23.344 1 97.62 38 GLU B O 1
ATOM 1692 N N . ALA B 1 39 ? 1.556 57.156 24.266 1 97.75 39 ALA B N 1
ATOM 1693 C CA . ALA B 1 39 ? 2.299 57.344 25.5 1 97.75 39 ALA B CA 1
ATOM 1694 C C . ALA B 1 39 ? 3.803 57.375 25.25 1 97.75 39 ALA B C 1
ATOM 1696 O O . ALA B 1 39 ? 4.531 58.188 25.812 1 97.75 39 ALA B O 1
ATOM 1697 N N . MET B 1 40 ? 4.234 56.469 24.484 1 98 40 MET B N 1
ATOM 1698 C CA . MET B 1 40 ? 5.645 56.375 24.109 1 98 40 MET B CA 1
ATOM 1699 C C . MET B 1 40 ? 6.09 57.656 23.391 1 98 40 MET B C 1
ATOM 1701 O O . MET B 1 40 ? 7.168 58.188 23.672 1 98 40 MET B O 1
ATOM 1705 N N . LEU B 1 41 ? 5.301 58.125 22.438 1 97.56 41 LEU B N 1
ATOM 1706 C CA . LEU B 1 41 ? 5.621 59.344 21.688 1 97.56 41 LEU B CA 1
ATOM 1707 C C . LEU B 1 41 ? 5.688 60.562 22.609 1 97.56 41 LEU B C 1
ATOM 1709 O O . LEU B 1 41 ? 6.562 61.406 22.469 1 97.56 41 LEU B O 1
ATOM 1713 N N . LYS B 1 42 ? 4.766 60.594 23.578 1 96.75 42 LYS B N 1
ATOM 1714 C CA . LYS B 1 42 ? 4.727 61.719 24.531 1 96.75 42 LYS B CA 1
ATOM 1715 C C . LYS B 1 42 ? 5.992 61.75 25.375 1 96.75 42 LYS B C 1
ATOM 1717 O O . LYS B 1 42 ? 6.418 62.844 25.812 1 96.75 42 LYS B O 1
ATOM 1722 N N . ALA B 1 43 ? 6.613 60.625 25.562 1 95.94 43 ALA B N 1
ATOM 1723 C CA . ALA B 1 43 ? 7.82 60.5 26.375 1 95.94 43 ALA B CA 1
ATOM 1724 C C . ALA B 1 43 ? 9.07 60.719 25.531 1 95.94 43 ALA B C 1
ATOM 1726 O O . ALA B 1 43 ? 10.195 60.562 26.016 1 95.94 43 ALA B O 1
ATOM 1727 N N . SER B 1 44 ? 8.875 61.031 24.297 1 95.94 44 SER B N 1
ATOM 1728 C CA . SER B 1 44 ? 10 61.188 23.391 1 95.94 44 SER B CA 1
ATOM 1729 C C . SER B 1 44 ? 10.883 62.375 23.797 1 95.94 44 SER B C 1
ATOM 1731 O O . SER B 1 44 ? 10.375 63.406 24.266 1 95.94 44 SER B O 1
ATOM 1733 N N . PRO B 1 45 ? 12.195 62.312 23.656 1 95.06 45 PRO B N 1
ATOM 1734 C CA . PRO B 1 45 ? 13.078 63.438 23.891 1 95.06 45 PRO B CA 1
ATOM 1735 C C . PRO B 1 45 ? 12.906 64.562 22.844 1 95.06 45 PRO B C 1
ATOM 1737 O O . PRO B 1 45 ? 13.398 65.688 23.016 1 95.06 45 PRO B O 1
ATOM 1740 N N . MET B 1 46 ? 12.289 64.25 21.672 1 94.25 46 MET B N 1
ATOM 1741 C CA . MET B 1 46 ? 12.016 65.188 20.609 1 94.25 46 MET B CA 1
ATOM 1742 C C . MET B 1 46 ? 10.672 65.875 20.844 1 94.25 46 MET B C 1
ATOM 1744 O O . MET B 1 46 ? 9.688 65.25 21.188 1 94.25 46 MET B O 1
ATOM 1748 N N . ARG B 1 47 ? 10.742 67.188 20.719 1 89.69 47 ARG B N 1
ATOM 1749 C CA . ARG B 1 47 ? 9.516 67.938 20.891 1 89.69 47 ARG B CA 1
ATOM 1750 C C . ARG B 1 47 ? 8.516 67.625 19.781 1 89.69 47 ARG B C 1
ATOM 1752 O O . ARG B 1 47 ? 8.891 67.562 18.609 1 89.69 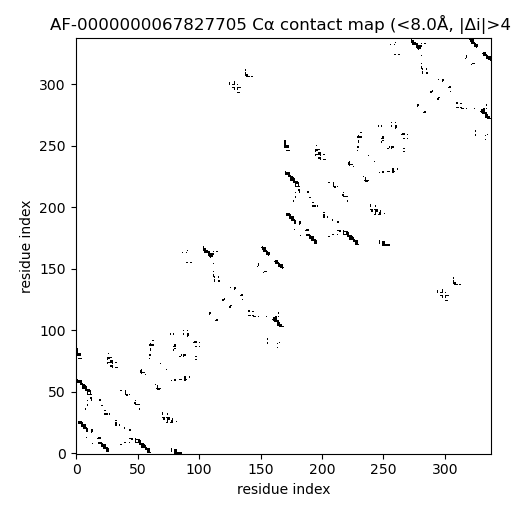47 ARG B O 1
ATOM 1759 N N . ASP B 1 48 ? 7.199 67.5 20.016 1 89.94 48 ASP B N 1
ATOM 1760 C CA . ASP B 1 48 ? 6.059 67.312 19.125 1 89.94 48 ASP B CA 1
ATOM 1761 C C . ASP B 1 48 ? 6.23 66.062 18.234 1 89.94 48 ASP B C 1
ATOM 1763 O O . ASP B 1 48 ? 5.938 66.125 17.047 1 89.94 48 ASP B O 1
ATOM 1767 N N . ALA B 1 49 ? 6.93 65.062 18.812 1 92.94 49 ALA B N 1
ATOM 1768 C CA . ALA B 1 49 ? 7.055 63.812 18.094 1 92.94 49 ALA B CA 1
ATOM 1769 C C . ALA B 1 49 ? 5.688 63.188 17.844 1 92.94 49 ALA B C 1
ATOM 1771 O O . ALA B 1 49 ? 4.922 62.969 18.781 1 92.94 49 ALA B O 1
ATOM 1772 N N . GLU B 1 50 ? 5.309 62.938 16.594 1 94.62 50 GLU B N 1
ATOM 1773 C CA . GLU B 1 50 ? 3.998 62.375 16.25 1 94.62 50 GLU B CA 1
ATOM 1774 C C . GLU B 1 50 ? 4.129 61.125 15.383 1 94.62 50 GLU B C 1
ATOM 1776 O O . GLU B 1 50 ? 3.219 60.281 15.352 1 94.62 50 GLU B O 1
ATOM 1781 N N . GLU B 1 51 ? 5.262 60.969 14.781 1 96.69 51 GLU B N 1
ATOM 1782 C CA . GLU B 1 51 ? 5.438 59.875 13.82 1 96.69 51 GLU B CA 1
ATOM 1783 C C . GLU B 1 51 ? 6.145 58.688 14.461 1 96.69 51 GLU B C 1
ATOM 1785 O O . GLU B 1 51 ? 7.02 58.844 15.305 1 96.69 51 GLU B O 1
ATOM 1790 N N . TRP B 1 52 ? 5.699 57.562 14.148 1 97.44 52 TRP B N 1
ATOM 1791 C CA . TRP B 1 52 ? 6.266 56.312 14.664 1 97.44 52 TRP B CA 1
ATOM 1792 C C . TRP B 1 52 ? 6.312 55.25 13.578 1 97.44 52 TRP B C 1
ATOM 1794 O O . TRP B 1 52 ? 5.68 55.375 12.531 1 97.44 52 TRP B O 1
ATOM 1804 N N . ALA B 1 53 ? 7.133 54.188 13.812 1 97.5 53 ALA B N 1
ATOM 1805 C CA . ALA B 1 53 ? 7.219 53 12.938 1 97.5 53 ALA B CA 1
ATOM 1806 C C . ALA B 1 53 ? 7.516 51.75 13.734 1 97.5 53 ALA B C 1
ATOM 1808 O O . ALA B 1 53 ? 8.031 51.812 14.852 1 97.5 53 ALA B O 1
ATOM 1809 N N . ILE B 1 54 ? 7.137 50.656 13.211 1 98.19 54 ILE B N 1
ATOM 1810 C CA . ILE B 1 54 ? 7.473 49.375 13.789 1 98.19 54 ILE B CA 1
ATOM 1811 C C . ILE B 1 54 ? 8.875 48.938 13.344 1 98.19 54 ILE B C 1
ATOM 1813 O O . ILE B 1 54 ? 9.086 48.625 12.172 1 98.19 54 ILE B O 1
ATOM 1817 N N . HIS B 1 55 ? 9.828 48.844 14.25 1 97.06 55 HIS B N 1
ATOM 1818 C CA . HIS B 1 55 ? 11.227 48.594 13.898 1 97.06 55 HIS B CA 1
ATOM 1819 C C . HIS B 1 55 ? 11.617 47.156 14.125 1 97.06 55 HIS B C 1
ATOM 1821 O O . HIS B 1 55 ? 12.641 46.688 13.617 1 97.06 55 HIS B O 1
ATOM 1827 N N . ASP B 1 56 ? 10.891 46.469 14.906 1 97.75 56 ASP B N 1
ATOM 1828 C CA . ASP B 1 56 ? 11.125 45.062 15.188 1 97.75 56 ASP B CA 1
ATOM 1829 C C . ASP B 1 56 ? 9.852 44.375 15.688 1 97.75 56 ASP B C 1
ATOM 1831 O O . ASP B 1 56 ? 8.867 45.031 16 1 97.75 56 ASP B O 1
ATOM 1835 N N . TYR B 1 57 ? 9.82 43.156 15.641 1 98.5 57 TYR B N 1
ATOM 1836 C CA . TYR B 1 57 ? 8.734 42.375 16.203 1 98.5 57 TYR B CA 1
ATOM 1837 C C . TYR B 1 57 ? 9.211 40.938 16.516 1 98.5 57 TYR B C 1
ATOM 1839 O O . TYR B 1 57 ? 10.234 40.5 16 1 98.5 57 TYR B O 1
ATOM 1847 N N . GLN B 1 58 ? 8.477 40.281 17.406 1 98.06 58 GLN B N 1
ATOM 1848 C CA . GLN B 1 58 ? 8.812 38.906 17.781 1 98.06 58 GLN B CA 1
ATOM 1849 C C . GLN B 1 58 ? 7.551 38.094 18.078 1 98.06 58 GLN B C 1
ATOM 1851 O O . GLN B 1 58 ? 6.492 38.688 18.344 1 98.06 58 GLN B O 1
ATOM 1856 N N . ASN B 1 59 ? 7.625 36.719 17.891 1 98.19 59 ASN B N 1
ATOM 1857 C CA . ASN B 1 59 ? 6.621 35.75 18.281 1 98.19 59 ASN B CA 1
ATOM 1858 C C . ASN B 1 59 ? 5.363 35.875 17.438 1 98.19 59 ASN B C 1
ATOM 1860 O O . ASN B 1 59 ? 4.246 35.719 17.938 1 98.19 59 ASN B O 1
ATOM 1864 N N . PHE B 1 60 ? 5.535 36.188 16.172 1 98 60 PHE B N 1
ATOM 1865 C CA . PHE B 1 60 ? 4.418 36.219 15.242 1 98 60 PHE B CA 1
ATOM 1866 C C . PHE B 1 60 ? 4.371 34.969 14.391 1 98 60 PHE B C 1
ATOM 1868 O O . PHE B 1 60 ? 3.811 34.969 13.289 1 98 60 PHE B O 1
ATOM 1875 N N . GLY B 1 61 ? 5.039 33.875 14.836 1 95.56 61 GLY B N 1
ATOM 1876 C CA . GLY B 1 61 ? 4.953 32.594 14.203 1 95.56 61 GLY B CA 1
ATOM 1877 C C . GLY B 1 61 ? 5.496 32.562 12.789 1 95.56 61 GLY B C 1
ATOM 1878 O O . GLY B 1 61 ? 4.969 31.859 11.922 1 95.56 61 GLY B O 1
ATOM 1879 N N . GLY B 1 62 ? 6.434 33.375 12.516 1 95.38 62 GLY B N 1
ATOM 1880 C CA . GLY B 1 62 ? 7.043 33.438 11.195 1 95.38 62 GLY B CA 1
ATOM 1881 C C . GLY B 1 62 ? 6.359 34.375 10.242 1 95.38 62 GLY B C 1
ATOM 1882 O O . GLY B 1 62 ? 6.801 34.562 9.109 1 95.38 62 GLY B O 1
ATOM 1883 N N . ILE B 1 63 ? 5.281 35 10.664 1 96.62 63 ILE B N 1
ATOM 1884 C CA . ILE B 1 63 ? 4.602 36 9.859 1 96.62 63 ILE B CA 1
ATOM 1885 C C . ILE B 1 63 ? 5.43 37.281 9.836 1 96.62 63 ILE B C 1
ATOM 1887 O O . ILE B 1 63 ? 5.918 37.75 10.867 1 96.62 63 ILE B O 1
ATOM 1891 N N . GLU B 1 64 ? 5.578 37.781 8.695 1 96.38 64 GLU B N 1
ATOM 1892 C CA . GLU B 1 64 ? 6.355 39.031 8.539 1 96.38 64 GLU B CA 1
ATOM 1893 C C . GLU B 1 64 ? 5.457 40.25 8.602 1 96.38 64 GLU B C 1
ATOM 1895 O O . GLU B 1 64 ? 4.406 40.312 7.957 1 96.38 64 GLU B O 1
ATOM 1900 N N . LEU B 1 65 ? 5.867 41.219 9.43 1 97.25 65 LEU B N 1
ATOM 1901 C CA . LEU B 1 65 ? 5.152 42.469 9.547 1 97.25 65 LEU B CA 1
ATOM 1902 C C . LEU B 1 65 ? 5.914 43.594 8.844 1 97.25 65 LEU B C 1
ATOM 1904 O O . LEU B 1 65 ? 7.148 43.594 8.844 1 97.25 65 LEU B O 1
ATOM 1908 N N . LYS B 1 66 ? 5.152 44.5 8.219 1 95.38 66 LYS B N 1
ATOM 1909 C CA . LYS B 1 66 ? 5.746 45.719 7.656 1 95.38 66 LYS B CA 1
ATOM 1910 C C . LYS B 1 66 ? 5.973 46.781 8.734 1 95.38 66 LYS B C 1
ATOM 1912 O O . LYS B 1 66 ? 5.281 46.781 9.758 1 95.38 66 LYS B O 1
ATOM 1917 N N . GLU B 1 67 ? 6.812 47.656 8.461 1 96.19 67 GLU B N 1
ATOM 1918 C CA . GLU B 1 67 ? 7.129 48.781 9.367 1 96.19 67 GLU B CA 1
ATOM 1919 C C . GLU B 1 67 ? 5.91 49.656 9.594 1 96.19 67 GLU B C 1
ATOM 1921 O O . GLU B 1 67 ? 5.746 50.219 10.68 1 96.19 67 GLU B O 1
ATOM 1926 N N . TYR B 1 68 ? 5.031 49.75 8.703 1 95.25 68 TYR B N 1
ATOM 1927 C CA . TYR B 1 68 ? 3.861 50.625 8.789 1 95.25 68 TYR B CA 1
ATOM 1928 C C . TYR B 1 68 ? 2.574 49.812 8.789 1 95.25 68 TYR B C 1
ATOM 1930 O O . TYR B 1 68 ? 1.534 50.281 8.32 1 95.25 68 TYR B O 1
ATOM 1938 N N . GLU B 1 69 ? 2.732 48.594 9.195 1 96.75 69 GLU B N 1
ATOM 1939 C CA . GLU B 1 69 ? 1.574 47.688 9.266 1 96.75 69 GLU B CA 1
ATOM 1940 C C . GLU B 1 69 ? 0.433 48.344 10.047 1 96.75 69 GLU B C 1
ATOM 1942 O O . GLU B 1 69 ? 0.665 49 11.055 1 96.75 69 GLU B O 1
ATOM 1947 N N . ASP B 1 70 ? -0.802 48.125 9.57 1 96.94 70 ASP B N 1
ATOM 1948 C CA . ASP B 1 70 ? -1.996 48.625 10.234 1 96.94 70 ASP B CA 1
ATOM 1949 C C . ASP B 1 70 ? -2.143 48.031 11.641 1 96.94 70 ASP B C 1
ATOM 1951 O O . ASP B 1 70 ? -2.066 46.844 11.812 1 96.94 70 ASP B O 1
ATOM 1955 N N . ILE B 1 71 ? -2.361 48.906 12.594 1 98.19 71 ILE B N 1
ATOM 1956 C CA . ILE B 1 71 ? -2.43 48.469 13.984 1 98.19 71 ILE B CA 1
ATOM 1957 C C . ILE B 1 71 ? -3.65 47.594 14.18 1 98.19 71 ILE B C 1
ATOM 1959 O O . ILE B 1 71 ? -3.615 46.625 14.977 1 98.19 71 ILE B O 1
ATOM 1963 N N . GLU B 1 72 ? -4.723 47.812 13.508 1 97.94 72 GLU B N 1
ATOM 1964 C CA . GLU B 1 72 ? -5.875 46.906 13.57 1 97.94 72 GLU B CA 1
ATOM 1965 C C . GLU B 1 72 ? -5.496 45.5 13.188 1 97.94 72 GLU B C 1
ATOM 1967 O O . GLU B 1 72 ? -5.883 44.531 13.859 1 97.94 72 GLU B O 1
ATOM 1972 N N . THR B 1 73 ? -4.777 45.438 12.086 1 97.25 73 THR B N 1
ATOM 1973 C CA . THR B 1 73 ? -4.312 44.125 11.609 1 97.25 73 THR B CA 1
ATOM 1974 C C . THR B 1 73 ? -3.406 43.469 12.648 1 97.25 73 THR B C 1
ATOM 1976 O O . THR B 1 73 ? -3.559 42.281 12.953 1 97.25 73 THR B O 1
ATOM 1979 N N . ILE B 1 74 ? -2.502 44.281 13.195 1 98.25 74 ILE B N 1
ATOM 1980 C CA . ILE B 1 74 ? -1.564 43.781 14.203 1 98.25 74 ILE B CA 1
ATOM 1981 C C . ILE B 1 74 ? -2.332 43.281 15.422 1 98.25 74 ILE B C 1
ATOM 1983 O O . ILE B 1 74 ? -2.035 42.219 15.961 1 98.25 74 ILE B O 1
ATOM 1987 N N . ALA B 1 75 ? -3.295 44.031 15.844 1 98.31 75 ALA B N 1
ATOM 1988 C CA . ALA B 1 75 ? -4.098 43.656 17 1 98.31 75 ALA B CA 1
ATOM 1989 C C . ALA B 1 75 ? -4.844 42.344 16.766 1 98.31 75 ALA B C 1
ATOM 1991 O O . ALA B 1 75 ? -4.809 41.438 17.609 1 98.31 75 ALA B O 1
ATOM 1992 N N . LYS B 1 76 ? -5.512 42.219 15.594 1 97.81 76 LYS B N 1
ATOM 1993 C CA . LYS B 1 76 ? -6.262 41.031 15.258 1 97.81 76 LYS B CA 1
ATOM 1994 C C . LYS B 1 76 ? -5.344 39.812 15.18 1 97.81 76 LYS B C 1
ATOM 1996 O O . LYS B 1 76 ? -5.645 38.75 15.75 1 97.81 76 LYS B O 1
ATOM 2001 N N . LEU B 1 77 ? -4.293 40.031 14.484 1 97.88 77 LEU B N 1
ATOM 2002 C CA . LEU B 1 77 ? -3.309 38.969 14.328 1 97.88 77 LEU B CA 1
ATOM 2003 C C . LEU B 1 77 ? -2.719 38.562 15.68 1 97.88 77 LEU B C 1
ATOM 2005 O O . LEU B 1 77 ? -2.656 37.375 16 1 97.88 77 LEU B O 1
ATOM 2009 N N . GLY B 1 78 ? -2.287 39.5 16.453 1 98.25 78 GLY B N 1
ATOM 2010 C CA . GLY B 1 78 ? -1.704 39.25 17.766 1 98.25 78 GLY B CA 1
ATOM 2011 C C . GLY B 1 78 ? -2.623 38.469 18.688 1 98.25 78 GLY B C 1
ATOM 2012 O O . GLY B 1 78 ? -2.197 37.5 19.328 1 98.25 78 GLY B O 1
ATOM 2013 N N . GLN B 1 79 ? -3.842 38.875 18.703 1 97.94 79 GLN B N 1
ATOM 2014 C CA . GLN B 1 79 ? -4.816 38.188 19.547 1 97.94 79 GLN B CA 1
ATOM 2015 C C . GLN B 1 79 ? -5.055 36.75 19.078 1 97.94 79 GLN B C 1
ATOM 2017 O O . GLN B 1 79 ? -5.125 35.844 19.891 1 97.94 79 GLN B O 1
ATOM 2022 N N . ALA B 1 80 ? -5.238 36.594 17.797 1 97.88 80 ALA B N 1
ATOM 2023 C CA . ALA B 1 80 ? -5.461 35.25 17.234 1 97.88 80 ALA B CA 1
ATOM 2024 C C . ALA B 1 80 ? -4.285 34.344 17.531 1 97.88 80 ALA B C 1
ATOM 2026 O O . ALA B 1 80 ? -4.477 33.188 17.938 1 97.88 80 ALA B O 1
ATOM 2027 N N . LEU B 1 81 ? -3.104 34.875 17.375 1 98.25 81 LEU B N 1
ATOM 2028 C CA . LEU B 1 81 ? -1.897 34.094 17.609 1 98.25 81 LEU B CA 1
ATOM 2029 C C . LEU B 1 81 ? -1.741 33.75 19.094 1 98.25 81 LEU B C 1
ATOM 2031 O O . LEU B 1 81 ? -1.278 32.656 19.438 1 98.25 81 LEU B O 1
ATOM 2035 N N . ALA B 1 82 ? -2.08 34.719 19.906 1 97.69 82 ALA B N 1
ATOM 2036 C CA . ALA B 1 82 ? -2.016 34.469 21.344 1 97.69 82 ALA B CA 1
ATOM 2037 C C . ALA B 1 82 ? -2.979 33.375 21.75 1 97.69 82 ALA B C 1
ATOM 2039 O O . ALA B 1 82 ? -2.672 32.562 22.641 1 97.69 82 ALA B O 1
ATOM 2040 N N . GLU B 1 83 ? -4.051 33.344 21.156 1 97.25 83 GLU B N 1
ATOM 2041 C CA . GLU B 1 83 ? -5.102 32.375 21.516 1 97.25 83 GLU B CA 1
ATOM 2042 C C . GLU B 1 83 ? -4.816 31 20.938 1 97.25 83 GLU B C 1
ATOM 2044 O O . GLU B 1 83 ? -5.02 29.984 21.609 1 97.25 83 GLU B O 1
ATOM 2049 N N . HIS B 1 84 ? -4.34 30.859 19.672 1 97.5 84 HIS B N 1
ATOM 2050 C CA . HIS B 1 84 ? -4.332 29.578 18.969 1 97.5 84 HIS B CA 1
ATOM 2051 C C . HIS B 1 84 ? -2.908 29.156 18.625 1 97.5 84 HIS B C 1
ATOM 2053 O O . HIS B 1 84 ? -2.693 28.047 18.125 1 97.5 84 HIS B O 1
ATOM 2059 N N . GLY B 1 85 ? -1.979 30.047 18.844 1 96.38 85 GLY B N 1
ATOM 2060 C CA . GLY B 1 85 ? -0.569 29.703 18.781 1 96.38 85 GLY B CA 1
ATOM 2061 C C . GLY B 1 85 ? -0.084 29.469 17.359 1 96.38 85 GLY B C 1
ATOM 2062 O O . GLY B 1 85 ? -0.488 30.172 16.438 1 96.38 85 GLY B O 1
ATOM 2063 N N . GLU B 1 86 ? 0.869 28.562 17.234 1 96.81 86 GLU B N 1
ATOM 2064 C CA . GLU B 1 86 ? 1.568 28.297 15.984 1 96.81 86 GLU B CA 1
ATOM 2065 C C . GLU B 1 86 ? 0.609 27.781 14.914 1 96.81 86 GLU B C 1
ATOM 2067 O O . GLU B 1 86 ? 0.79 28.062 13.727 1 96.81 86 GLU B O 1
ATOM 2072 N N . ALA B 1 87 ? -0.389 27.094 15.352 1 97.5 87 ALA B N 1
ATOM 2073 C CA . ALA B 1 87 ? -1.37 26.578 14.398 1 97.5 87 ALA B CA 1
ATOM 2074 C C . ALA B 1 87 ? -2.049 27.719 13.641 1 97.5 87 ALA B C 1
ATOM 2076 O O . ALA B 1 87 ? -2.273 27.625 12.43 1 97.5 87 ALA B O 1
ATOM 2077 N N . MET B 1 88 ? -2.344 28.766 14.312 1 97.88 88 MET B N 1
ATOM 2078 C CA . MET B 1 88 ? -2.965 29.953 13.703 1 97.88 88 MET B CA 1
ATOM 2079 C C . MET B 1 88 ? -2.016 30.609 12.711 1 97.88 88 MET B C 1
ATOM 2081 O O . MET B 1 88 ? -2.445 31.078 11.648 1 97.88 88 MET B O 1
ATOM 2085 N N . ALA B 1 89 ? -0.739 30.688 13.109 1 97.44 89 ALA B N 1
ATOM 2086 C CA . ALA B 1 89 ? 0.241 31.266 12.195 1 97.44 89 ALA B CA 1
ATOM 2087 C C . ALA B 1 89 ? 0.293 30.5 10.883 1 97.44 89 ALA B C 1
ATOM 2089 O O . ALA B 1 89 ? 0.315 31.094 9.805 1 97.44 89 ALA B O 1
ATOM 2090 N N . ALA B 1 90 ? 0.281 29.203 10.977 1 96.62 90 ALA B N 1
ATOM 2091 C CA . ALA B 1 90 ? 0.281 28.344 9.797 1 96.62 90 ALA B CA 1
ATOM 2092 C C . ALA B 1 90 ? -0.983 28.562 8.961 1 96.62 90 ALA B C 1
ATOM 2094 O O . ALA B 1 90 ? -0.919 28.656 7.738 1 96.62 90 ALA B O 1
ATOM 2095 N N . TYR B 1 91 ? -2.086 28.594 9.617 1 97 91 TYR B N 1
ATOM 2096 C CA . TYR B 1 91 ? -3.371 28.844 8.977 1 97 91 TYR B CA 1
ATOM 2097 C C . TYR B 1 91 ? -3.361 30.156 8.203 1 97 91 TYR B C 1
ATOM 2099 O O . TYR B 1 91 ? -3.766 30.203 7.043 1 97 91 TYR B O 1
ATOM 2107 N N . TYR B 1 92 ? -2.916 31.219 8.844 1 96.69 92 TYR B N 1
ATOM 2108 C CA . TYR B 1 92 ? -2.852 32.531 8.25 1 96.69 92 TYR B CA 1
ATOM 2109 C C . TYR B 1 92 ? -1.969 32.562 7.012 1 96.69 92 TYR B C 1
ATOM 2111 O O . TYR B 1 92 ? -2.293 33.188 6.012 1 96.69 92 TYR B O 1
ATOM 2119 N N . LYS B 1 93 ? -0.89 31.844 7.121 1 93.81 93 LYS B N 1
ATOM 2120 C CA . LYS B 1 93 ? 0.031 31.781 5.988 1 93.81 93 LYS B CA 1
ATOM 2121 C C . LYS B 1 93 ? -0.606 31.062 4.805 1 93.81 93 LYS B C 1
ATOM 2123 O O . LYS B 1 93 ? -0.335 31.406 3.648 1 93.81 93 LYS B O 1
ATOM 2128 N N . CYS B 1 94 ? -1.454 30.125 5.09 1 90.38 94 CYS B N 1
ATOM 2129 C CA . CYS B 1 94 ? -2.086 29.312 4.059 1 90.38 94 CYS B CA 1
ATOM 2130 C C . CYS B 1 94 ? -3.295 30.031 3.465 1 90.38 94 CYS B C 1
ATOM 2132 O O . CYS B 1 94 ? -3.504 30 2.25 1 90.38 94 CYS B O 1
ATOM 2134 N N . TYR B 1 95 ? -4.109 30.656 4.293 1 91.5 95 TYR B N 1
ATOM 2135 C CA . TYR B 1 95 ? -5.41 31.156 3.85 1 91.5 95 TYR B CA 1
ATOM 2136 C C . TYR B 1 95 ? -5.422 32.688 3.795 1 91.5 95 TYR B C 1
ATOM 2138 O O . TYR B 1 95 ? -6.371 33.281 3.279 1 91.5 95 TYR B O 1
ATOM 2146 N N . ASP B 1 96 ? -4.465 33.281 4.34 1 91.88 96 ASP B N 1
ATOM 2147 C CA . ASP B 1 96 ? -4.336 34.719 4.398 1 91.88 96 ASP B CA 1
ATOM 2148 C C . ASP B 1 96 ? -5.551 35.375 5.07 1 91.88 96 ASP B C 1
ATOM 2150 O O . ASP B 1 96 ? -6.105 36.344 4.57 1 91.88 96 ASP B O 1
ATOM 2154 N N . ASN B 1 97 ? -6.012 34.688 6.004 1 92.56 97 ASN B N 1
ATOM 2155 C CA . ASN B 1 97 ? -7.117 35.188 6.805 1 92.56 97 ASN B CA 1
ATOM 2156 C C . ASN B 1 97 ? -7.168 34.531 8.18 1 92.56 97 ASN B C 1
ATOM 2158 O O . ASN B 1 97 ? -6.484 33.531 8.414 1 92.56 97 ASN B O 1
ATOM 2162 N N . LEU B 1 98 ? -7.902 35.125 9.102 1 95.69 98 LEU B N 1
ATOM 2163 C CA . LEU B 1 98 ? -7.98 34.656 10.477 1 95.69 98 LEU B CA 1
ATOM 2164 C C . LEU B 1 98 ? -9.344 34.031 10.758 1 95.69 98 LEU B C 1
ATOM 2166 O O . LEU B 1 98 ? -9.578 33.5 11.852 1 95.69 98 LEU B O 1
ATOM 2170 N N . GLU B 1 99 ? -10.203 34.031 9.805 1 93.69 99 GLU B N 1
ATOM 2171 C CA . GLU B 1 99 ? -11.594 33.656 10.031 1 93.69 99 GLU B CA 1
ATOM 2172 C C . GLU B 1 99 ? -11.781 32.156 9.914 1 93.69 99 GLU B C 1
ATOM 2174 O O . GLU B 1 99 ? -11.039 31.484 9.203 1 93.69 99 GLU B O 1
ATOM 2179 N N . ASN B 1 100 ? -12.711 31.594 10.656 1 94.12 100 ASN B N 1
ATOM 2180 C CA . ASN B 1 100 ? -13.188 30.219 10.555 1 94.12 100 ASN B CA 1
ATOM 2181 C C . ASN B 1 100 ? -12.094 29.219 10.922 1 94.12 100 ASN B C 1
ATOM 2183 O O . ASN B 1 100 ? -12.141 28.062 10.508 1 94.12 100 ASN B O 1
ATOM 2187 N N . PHE B 1 101 ? -11.055 29.703 11.688 1 96.88 101 PHE B N 1
ATOM 2188 C CA . PHE B 1 101 ? -9.953 28.828 12.102 1 96.88 101 PHE B CA 1
ATOM 2189 C C . PHE B 1 101 ? -10.477 27.578 12.789 1 96.88 101 PHE B C 1
ATOM 2191 O O . PHE B 1 101 ? -10.102 26.469 12.43 1 96.88 101 PHE B O 1
ATOM 2198 N N . GLU B 1 102 ? -11.367 27.75 13.703 1 95.5 102 GLU B N 1
ATOM 2199 C CA . GLU B 1 102 ? -11.859 26.625 14.516 1 95.5 102 GLU B CA 1
ATOM 2200 C C . GLU B 1 102 ? -12.625 25.625 13.664 1 95.5 102 GLU B C 1
ATOM 2202 O O . GLU B 1 102 ? -12.672 24.438 14 1 95.5 102 GLU B O 1
ATOM 2207 N N . ASP B 1 103 ? -13.227 26.094 12.508 1 95.81 103 ASP B N 1
ATOM 2208 C CA . ASP B 1 103 ? -14 25.234 11.609 1 95.81 103 ASP B CA 1
ATOM 2209 C C . ASP B 1 103 ? -13.086 24.391 10.727 1 95.81 103 ASP B C 1
ATOM 2211 O O . ASP B 1 103 ? -13.469 23.312 10.281 1 95.81 103 ASP B O 1
ATOM 2215 N N . TYR B 1 104 ? -11.883 24.938 10.523 1 96.56 104 TYR B N 1
ATOM 2216 C CA . TYR B 1 104 ? -11.031 24.312 9.516 1 96.56 104 TYR B CA 1
ATOM 2217 C C . TYR B 1 104 ? -9.883 23.547 10.172 1 96.56 104 TYR B C 1
ATOM 2219 O O . TYR B 1 104 ? -9.336 22.609 9.586 1 96.56 104 TYR B O 1
ATOM 2227 N N . TYR B 1 105 ? -9.516 23.953 11.398 1 97.81 105 TYR B N 1
ATOM 2228 C CA . TYR B 1 105 ? -8.383 23.344 12.078 1 97.81 105 TYR B CA 1
ATOM 2229 C C . TYR B 1 105 ? -8.727 21.938 12.578 1 97.81 105 TYR B C 1
ATOM 2231 O O . TYR B 1 105 ? -9.688 21.766 13.328 1 97.81 105 TYR B O 1
ATOM 2239 N N . LEU B 1 106 ? -7.898 20.922 12.195 1 97.81 106 LEU B N 1
ATOM 2240 C CA . LEU B 1 106 ? -8.227 19.547 12.531 1 97.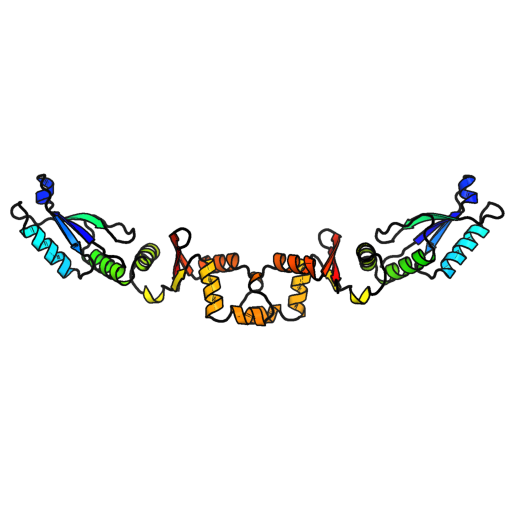81 106 LEU B CA 1
ATOM 2241 C C . LEU B 1 106 ? -7.227 18.984 13.539 1 97.81 106 LEU B C 1
ATOM 2243 O O . LEU B 1 106 ? -7.441 17.891 14.086 1 97.81 106 LEU B O 1
ATOM 2247 N N . GLY B 1 107 ? -6.039 19.641 13.711 1 97.62 107 GLY B N 1
ATOM 2248 C CA . GLY B 1 107 ? -5.141 19.203 14.766 1 97.62 107 GLY B CA 1
ATOM 2249 C C . GLY B 1 107 ? -3.693 19.109 14.32 1 97.62 107 GLY B C 1
ATOM 2250 O O . GLY B 1 107 ? -3.344 19.578 13.242 1 97.62 107 GLY B O 1
ATOM 2251 N N . GLU B 1 108 ? -2.895 18.703 15.305 1 98.19 108 GLU B N 1
ATOM 2252 C CA . GLU B 1 108 ? -1.461 18.5 15.125 1 98.19 108 GLU B CA 1
ATOM 2253 C C . GLU B 1 108 ? -1.126 17.016 15.023 1 98.19 108 GLU B C 1
ATOM 2255 O O . GLU B 1 108 ? -1.623 16.203 15.812 1 98.19 108 GLU B O 1
ATOM 2260 N N . TYR B 1 109 ? -0.273 16.656 14 1 98.5 109 TYR B N 1
ATOM 2261 C 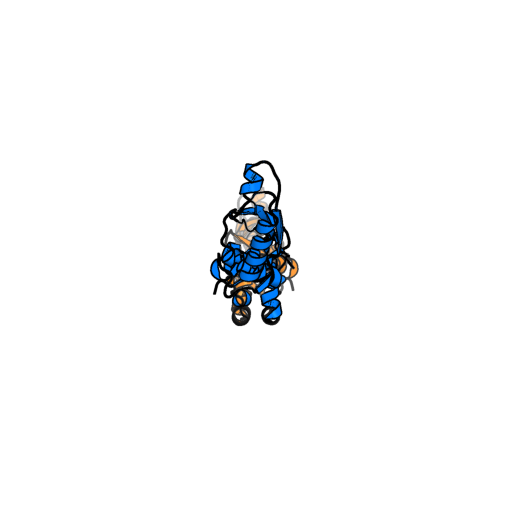CA . TYR B 1 109 ? 0.099 15.266 13.773 1 98.5 109 TYR B CA 1
ATOM 2262 C C . TYR B 1 109 ? 1.566 15.148 13.383 1 98.5 109 TYR B C 1
ATOM 2264 O O . TYR B 1 109 ? 2.213 16.156 13.07 1 98.5 109 TYR B O 1
ATOM 2272 N N . GLU B 1 110 ? 2.119 13.961 13.422 1 98.19 110 GLU B N 1
ATOM 2273 C CA . GLU B 1 110 ? 3.508 13.727 13.031 1 98.19 110 GLU B CA 1
ATOM 2274 C C . GLU B 1 110 ? 3.684 13.836 11.523 1 98.19 110 GLU B C 1
ATOM 2276 O O . GLU B 1 110 ? 4.75 14.234 11.047 1 98.19 110 GLU B O 1
ATOM 2281 N N . SER B 1 111 ? 2.723 13.461 10.734 1 98 111 SER B N 1
ATOM 2282 C CA . SER B 1 111 ? 2.721 13.477 9.273 1 98 111 SER B CA 1
ATOM 2283 C C . SER B 1 111 ? 1.302 13.414 8.719 1 98 111 SER B C 1
ATOM 2285 O O . SER B 1 111 ? 0.347 13.195 9.469 1 98 111 SER B O 1
ATOM 2287 N N . GLU B 1 112 ? 1.245 13.648 7.465 1 98 112 GLU B N 1
ATOM 2288 C CA . GLU B 1 112 ? -0.037 13.477 6.789 1 98 112 GLU B CA 1
ATOM 2289 C C . GLU B 1 112 ? -0.566 12.055 6.957 1 98 112 GLU B C 1
ATOM 2291 O O . GLU B 1 112 ? -1.762 11.859 7.18 1 98 112 GLU B O 1
ATOM 2296 N N . GLN B 1 113 ? 0.309 11.078 6.891 1 98 113 GLN B N 1
ATOM 2297 C CA . GLN B 1 113 ? -0.071 9.68 7.074 1 98 113 GLN B CA 1
ATOM 2298 C C . GLN B 1 113 ? -0.616 9.438 8.477 1 98 113 GLN B C 1
ATOM 2300 O O . GLN B 1 113 ? -1.599 8.719 8.656 1 98 113 GLN B O 1
ATOM 2305 N N . ASP B 1 114 ? 0.1 9.977 9.414 1 98.12 114 ASP B N 1
ATOM 2306 C CA . ASP B 1 114 ? -0.343 9.875 10.805 1 98.12 114 ASP B CA 1
ATOM 2307 C C . ASP B 1 114 ? -1.765 10.406 10.969 1 98.12 114 ASP B C 1
ATOM 2309 O O . ASP B 1 114 ? -2.582 9.797 11.664 1 98.12 114 ASP B O 1
ATOM 2313 N N . PHE B 1 115 ? -2.041 11.484 10.352 1 98.56 115 PHE B N 1
ATOM 2314 C CA . PHE B 1 115 ? -3.385 12.055 10.383 1 98.56 115 PHE B CA 1
ATOM 2315 C C . PHE B 1 115 ? -4.402 11.07 9.82 1 98.56 115 PHE B C 1
ATOM 2317 O O . PHE B 1 115 ? -5.43 10.797 10.453 1 98.56 115 PHE B O 1
ATOM 2324 N N . VAL B 1 116 ? -4.117 10.547 8.648 1 98.38 116 VAL B N 1
ATOM 2325 C CA . VAL B 1 116 ? -5.043 9.641 7.973 1 98.38 116 VAL B CA 1
ATOM 2326 C C . VAL B 1 116 ? -5.277 8.398 8.836 1 98.38 116 VAL B C 1
ATOM 2328 O O . VAL B 1 116 ? -6.418 7.973 9.016 1 98.38 116 VAL B O 1
ATOM 2331 N N . TYR B 1 117 ? -4.188 7.82 9.336 1 98.25 117 TYR B N 1
ATOM 2332 C CA . TYR B 1 117 ? -4.305 6.656 10.203 1 98.25 117 TYR B CA 1
ATOM 2333 C C . TYR B 1 117 ? -5.188 6.957 11.406 1 98.25 117 TYR B C 1
ATOM 2335 O O . TYR B 1 117 ? -6.094 6.184 11.734 1 98.25 117 TYR B O 1
ATOM 2343 N N . ASP B 1 118 ? -4.891 8.055 12.055 1 98.12 118 ASP B N 1
ATOM 2344 C CA . ASP B 1 118 ? -5.66 8.469 13.219 1 98.12 118 ASP B CA 1
ATOM 2345 C C . ASP B 1 118 ? -7.137 8.648 12.867 1 98.12 118 ASP B C 1
ATOM 2347 O O . ASP B 1 118 ? -8.016 8.289 13.648 1 98.12 118 ASP B O 1
ATOM 2351 N N . TYR B 1 119 ? -7.391 9.281 11.742 1 97.44 119 TYR B N 1
ATOM 2352 C CA . TYR B 1 119 ? -8.766 9.477 11.289 1 97.44 119 TYR B CA 1
ATOM 2353 C C . TYR B 1 119 ? -9.5 8.148 11.188 1 97.44 119 TYR B C 1
ATOM 2355 O O . TYR B 1 119 ? -10.609 8.008 11.711 1 97.44 119 TYR B O 1
ATOM 2363 N N . PHE B 1 120 ? -8.891 7.145 10.539 1 97.81 120 PHE B N 1
ATOM 2364 C CA . PHE B 1 120 ? -9.492 5.824 10.375 1 97.81 120 PHE B CA 1
ATOM 2365 C C . PHE B 1 120 ? -9.719 5.168 11.734 1 97.81 120 PHE B C 1
ATOM 2367 O O . PHE B 1 120 ? -10.719 4.484 11.938 1 97.81 120 PHE B O 1
ATOM 2374 N N . GLU B 1 121 ? -8.742 5.312 12.633 1 97.69 121 GLU B N 1
ATOM 2375 C CA . GLU B 1 121 ? -8.852 4.715 13.961 1 97.69 121 GLU B CA 1
ATOM 2376 C C . GLU B 1 121 ? -10 5.34 14.75 1 97.69 121 GLU B C 1
ATOM 2378 O O . GLU B 1 121 ? -10.844 4.629 15.297 1 97.69 121 GLU B O 1
ATOM 2383 N N . GLN B 1 122 ? -10.125 6.621 14.781 1 97.12 122 GLN B N 1
ATOM 2384 C CA . GLN B 1 122 ? -11.086 7.348 15.609 1 97.12 122 GLN B CA 1
ATOM 2385 C C . GLN B 1 122 ? -12.508 7.164 15.102 1 97.12 122 GLN B C 1
ATOM 2387 O O . GLN B 1 122 ? -13.461 7.16 15.883 1 97.12 122 GLN B O 1
ATOM 2392 N N . THR B 1 123 ? -12.68 7.07 13.82 1 96.81 123 THR B N 1
ATOM 2393 C CA . THR B 1 123 ? -14.008 6.922 13.234 1 96.81 123 THR B CA 1
ATOM 2394 C C . THR B 1 123 ? -14.477 5.473 13.32 1 96.81 123 THR B C 1
ATOM 2396 O O . THR B 1 123 ? -15.625 5.164 12.984 1 96.81 123 THR B O 1
ATOM 2399 N N . GLY B 1 124 ? -13.516 4.547 13.641 1 97.5 124 GLY B N 1
ATOM 2400 C CA . GLY B 1 124 ? -13.859 3.137 13.742 1 97.5 124 GLY B CA 1
ATOM 2401 C C . GLY B 1 124 ? -13.734 2.398 12.422 1 97.5 124 GLY B C 1
ATOM 2402 O O . GLY B 1 124 ? -13.977 1.191 12.352 1 97.5 124 GLY B O 1
ATOM 2403 N N . GLN B 1 125 ? -13.336 3.113 11.406 1 97.31 125 GLN B N 1
ATOM 2404 C CA . GLN B 1 125 ? -13.219 2.51 10.086 1 97.31 125 GLN B CA 1
ATOM 2405 C C . GLN B 1 125 ? -12.133 1.44 10.062 1 97.31 125 GLN B C 1
ATOM 2407 O O . GLN B 1 125 ? -12.289 0.403 9.414 1 97.31 125 GLN B O 1
ATOM 2412 N N . LEU B 1 126 ? -11.055 1.701 10.773 1 97.88 126 LEU B N 1
ATOM 2413 C CA . LEU B 1 126 ? -9.961 0.734 10.82 1 97.88 126 LEU B CA 1
ATOM 2414 C C . LEU B 1 126 ? -10.438 -0.602 11.375 1 97.88 126 LEU B C 1
ATOM 2416 O O . LEU B 1 126 ? -10.156 -1.657 10.805 1 97.88 126 LEU B O 1
ATOM 2420 N N . GLU B 1 127 ? -11.148 -0.565 12.461 1 98 127 GLU B N 1
ATOM 2421 C CA . GLU B 1 127 ? -11.703 -1.772 13.07 1 98 127 GLU B CA 1
ATOM 2422 C C . GLU B 1 127 ? -12.664 -2.477 12.117 1 98 127 GLU B C 1
ATOM 2424 O O . GLU B 1 127 ? -12.641 -3.703 12 1 98 127 GLU B O 1
ATOM 2429 N N . ALA B 1 128 ? -13.523 -1.684 11.5 1 98.12 128 ALA B N 1
ATOM 2430 C CA . ALA B 1 128 ? -14.484 -2.246 10.555 1 98.12 128 ALA B CA 1
ATOM 2431 C C . ALA B 1 128 ? -13.773 -2.963 9.406 1 98.12 128 ALA B C 1
ATOM 2433 O O . ALA B 1 128 ? -14.188 -4.047 8.992 1 98.12 128 ALA B O 1
ATOM 2434 N N . ILE B 1 129 ? -12.75 -2.359 8.898 1 98.31 129 ILE B N 1
ATOM 2435 C CA . ILE B 1 129 ? -11.969 -2.932 7.805 1 98.31 129 ILE B CA 1
ATOM 2436 C C . ILE B 1 129 ? -11.305 -4.23 8.273 1 98.31 129 ILE B C 1
ATOM 2438 O O . ILE B 1 129 ? -11.328 -5.234 7.555 1 98.31 129 ILE B O 1
ATOM 2442 N N . GLU B 1 130 ? -10.727 -4.211 9.453 1 97.94 130 GLU B N 1
ATOM 2443 C CA . GLU B 1 130 ? -10.109 -5.414 9.992 1 97.94 130 GLU B CA 1
ATOM 2444 C C . GLU B 1 130 ? -11.133 -6.535 10.172 1 97.94 130 GLU B C 1
ATOM 2446 O O . GLU B 1 130 ? -10.844 -7.695 9.867 1 97.94 130 GLU B O 1
ATOM 2451 N N . LYS B 1 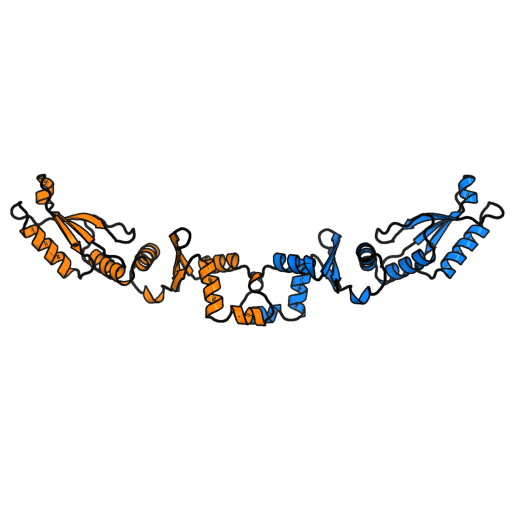131 ? -12.281 -6.188 10.68 1 97.56 131 LYS B N 1
ATOM 2452 C CA . LYS B 1 131 ? -13.359 -7.164 10.836 1 97.56 131 LYS B CA 1
ATOM 2453 C C . LYS B 1 131 ? -13.781 -7.73 9.484 1 97.56 131 LYS B C 1
ATOM 2455 O O . LYS B 1 131 ? -14.219 -8.883 9.398 1 97.56 131 LYS B O 1
ATOM 2460 N N . ALA B 1 132 ? -13.656 -6.895 8.445 1 97.31 132 ALA B N 1
ATOM 2461 C CA . ALA B 1 132 ? -13.992 -7.328 7.094 1 97.31 132 ALA B CA 1
ATOM 2462 C C . ALA B 1 132 ? -12.898 -8.219 6.516 1 97.31 132 ALA B C 1
ATOM 2464 O O . ALA B 1 132 ? -13.031 -8.75 5.41 1 97.31 132 ALA B O 1
ATOM 2465 N N . GLY B 1 133 ? -11.781 -8.352 7.238 1 95.88 133 GLY B N 1
ATOM 2466 C CA . GLY B 1 133 ? -10.805 -9.367 6.867 1 95.88 133 GLY B CA 1
ATOM 2467 C C . GLY B 1 133 ? -9.516 -8.789 6.316 1 95.88 133 GLY B C 1
ATOM 2468 O O . GLY B 1 133 ? -8.734 -9.492 5.68 1 95.88 133 GLY B O 1
ATOM 2469 N N . LEU B 1 134 ? -9.344 -7.496 6.453 1 98.19 134 LEU B N 1
ATOM 2470 C CA . LEU B 1 134 ? -8.102 -6.898 5.977 1 98.19 134 LEU B CA 1
ATOM 2471 C C . LEU B 1 134 ? -7.316 -6.277 7.129 1 98.19 134 LEU B C 1
ATOM 2473 O O . LEU B 1 134 ? -7.773 -5.316 7.75 1 98.19 134 LEU B O 1
ATOM 2477 N N . ASP B 1 135 ? -6.109 -6.812 7.371 1 97.75 135 ASP B N 1
ATOM 2478 C CA . ASP B 1 135 ? -5.203 -6.195 8.336 1 97.75 135 ASP B CA 1
ATOM 2479 C C . ASP B 1 135 ? -4.773 -4.805 7.875 1 97.75 135 ASP B C 1
ATOM 2481 O O . ASP B 1 135 ? -4.473 -4.602 6.695 1 97.75 135 ASP B O 1
ATOM 2485 N N . SER B 1 136 ? -4.758 -3.84 8.797 1 97.12 136 SER B N 1
ATOM 2486 C CA . SER B 1 136 ? -4.387 -2.465 8.492 1 97.12 136 SER B CA 1
ATOM 2487 C C . SER B 1 136 ? -2.979 -2.393 7.902 1 97.12 136 SER B C 1
ATOM 2489 O O . SER B 1 136 ? -2.643 -1.438 7.199 1 97.12 136 SER B O 1
ATOM 2491 N N . PHE B 1 137 ? -2.215 -3.406 8.211 1 97.19 137 PHE B N 1
ATOM 2492 C CA . PHE B 1 137 ? -0.844 -3.527 7.73 1 97.19 137 PHE B CA 1
ATOM 2493 C C . PHE B 1 137 ? -0.797 -3.473 6.207 1 97.19 137 PHE B C 1
ATOM 2495 O O . PHE B 1 137 ? 0.202 -3.043 5.625 1 97.19 137 PHE B O 1
ATOM 2502 N N . TYR B 1 138 ? -1.861 -3.809 5.512 1 98.31 138 TYR B N 1
ATOM 2503 C CA . TYR B 1 138 ? -1.869 -3.91 4.055 1 98.31 138 TYR B CA 1
ATOM 2504 C C . TYR B 1 138 ? -2.547 -2.697 3.428 1 98.31 138 TYR B C 1
ATOM 2506 O O . TYR B 1 138 ? -2.732 -2.645 2.209 1 98.31 138 TYR B O 1
ATOM 2514 N N . ILE B 1 139 ? -2.891 -1.757 4.223 1 98.38 139 ILE B N 1
ATOM 2515 C CA . ILE B 1 139 ? -3.461 -0.525 3.689 1 98.38 139 ILE B CA 1
ATOM 2516 C C . ILE B 1 139 ? -2.34 0.43 3.287 1 98.38 139 ILE B C 1
ATOM 2518 O O . ILE B 1 139 ? -1.382 0.625 4.039 1 98.38 139 ILE B O 1
ATOM 2522 N N . ASP B 1 140 ? -2.408 0.985 2.135 1 98.12 140 ASP B N 1
ATOM 2523 C CA . ASP B 1 140 ? -1.442 1.97 1.656 1 98.12 140 ASP B CA 1
ATOM 2524 C C . ASP B 1 140 ? -1.809 3.373 2.131 1 98.12 140 ASP B C 1
ATOM 2526 O O . ASP B 1 140 ? -2.283 4.195 1.346 1 98.12 140 ASP B O 1
ATOM 2530 N N . PHE B 1 141 ? -1.419 3.652 3.318 1 98.06 141 PHE B N 1
ATOM 2531 C CA . PHE B 1 141 ? -1.772 4.93 3.928 1 98.06 141 PHE B CA 1
ATOM 2532 C C . PHE B 1 141 ? -1.026 6.074 3.254 1 98.06 141 PHE B C 1
ATOM 2534 O O . PHE B 1 141 ? -1.486 7.219 3.273 1 98.06 141 PHE B O 1
ATOM 2541 N N . GLU B 1 142 ? 0.123 5.801 2.775 1 97.19 142 GLU B N 1
ATOM 2542 C CA . GLU B 1 142 ? 0.855 6.836 2.053 1 97.19 142 GLU B CA 1
ATOM 2543 C C . GLU B 1 142 ? 0.066 7.328 0.841 1 97.19 142 GLU B C 1
ATOM 2545 O O . GLU B 1 142 ? -0.102 8.531 0.649 1 97.19 142 GLU B O 1
ATOM 2550 N N . LYS B 1 143 ? -0.411 6.367 0.007 1 97.44 143 LYS B N 1
ATOM 2551 C CA . LYS B 1 143 ? -1.225 6.707 -1.156 1 97.44 143 LYS B CA 1
ATOM 2552 C C . LYS B 1 143 ? -2.518 7.402 -0.738 1 97.44 143 LYS B C 1
ATOM 2554 O O . LYS B 1 143 ? -2.936 8.375 -1.365 1 97.44 143 LYS B O 1
ATOM 2559 N 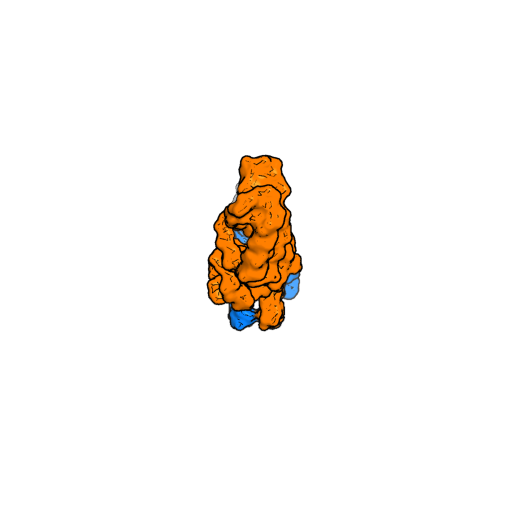N . LEU B 1 144 ? -3.119 6.859 0.293 1 97.88 144 LEU B N 1
ATOM 2560 C CA . LEU B 1 144 ? -4.352 7.43 0.822 1 97.88 144 LEU B CA 1
ATOM 2561 C C . LEU B 1 144 ? -4.141 8.875 1.254 1 97.88 144 LEU B C 1
ATOM 2563 O O . LEU B 1 144 ? -4.918 9.758 0.884 1 97.88 144 LEU B O 1
ATOM 2567 N N . ALA B 1 145 ? -3.121 9.117 2.039 1 98.38 145 ALA B N 1
ATOM 2568 C CA . ALA B 1 145 ? -2.801 10.469 2.49 1 98.38 145 ALA B CA 1
ATOM 2569 C C . ALA B 1 145 ? -2.549 11.398 1.307 1 98.38 145 ALA B C 1
ATOM 2571 O O . ALA B 1 145 ? -3.051 12.523 1.274 1 98.38 145 ALA B O 1
ATOM 2572 N N . HIS B 1 146 ? -1.733 10.93 0.361 1 98 146 HIS B N 1
ATOM 2573 C CA . HIS B 1 146 ? -1.455 11.711 -0.835 1 98 146 HIS B CA 1
ATOM 2574 C C . HIS B 1 146 ? -2.746 12.188 -1.495 1 98 146 HIS B C 1
ATOM 2576 O O . HIS B 1 146 ? -2.906 13.383 -1.768 1 98 146 HIS B O 1
ATOM 2582 N N . ASP B 1 147 ? -3.654 11.32 -1.725 1 97.62 147 ASP B N 1
ATOM 2583 C CA . ASP B 1 147 ? -4.902 11.672 -2.395 1 97.62 147 ASP B CA 1
ATOM 2584 C C . ASP B 1 147 ? -5.734 12.625 -1.539 1 97.62 147 ASP B C 1
ATOM 2586 O O . ASP B 1 147 ? -6.344 13.562 -2.059 1 97.62 147 ASP B O 1
ATOM 2590 N N . TRP B 1 148 ? -5.824 12.336 -0.221 1 97.75 148 TRP B N 1
ATOM 2591 C CA . TRP B 1 148 ? -6.605 13.18 0.682 1 97.75 148 TRP B CA 1
ATOM 2592 C C . TRP B 1 148 ? -6.066 14.609 0.7 1 97.75 148 TRP B C 1
ATOM 2594 O O . TRP B 1 148 ? -6.84 15.57 0.722 1 97.75 148 TRP B O 1
ATOM 2604 N N . PHE B 1 149 ? -4.77 14.828 0.677 1 97.69 149 PHE B N 1
ATOM 2605 C CA . PHE B 1 149 ? -4.168 16.141 0.845 1 97.69 149 PHE B CA 1
ATOM 2606 C C . PHE B 1 149 ? -4.023 16.844 -0.499 1 97.69 149 PHE B C 1
ATOM 2608 O O . PHE B 1 149 ? -3.619 18.016 -0.556 1 97.69 149 PHE B O 1
ATOM 2615 N N . ILE B 1 150 ? -4.371 16.156 -1.599 1 95.88 150 ILE B N 1
ATOM 2616 C CA . ILE B 1 150 ? -4.527 16.812 -2.893 1 95.88 150 ILE B CA 1
ATOM 2617 C C . ILE B 1 150 ? -5.898 17.484 -2.969 1 95.88 150 ILE B C 1
ATOM 2619 O O . ILE B 1 150 ? -6.027 18.578 -3.5 1 95.88 150 ILE B O 1
ATOM 2623 N N . ASN B 1 151 ? -6.855 16.844 -2.279 1 92.12 151 ASN B N 1
ATOM 2624 C CA . ASN B 1 151 ? -8.219 17.281 -2.574 1 92.12 151 ASN B CA 1
ATOM 2625 C C . ASN B 1 151 ? -8.906 17.844 -1.336 1 92.12 151 ASN B C 1
ATOM 2627 O O . ASN B 1 151 ? -9.578 18.875 -1.409 1 92.12 151 ASN B O 1
ATOM 2631 N N . ASP B 1 152 ? -8.742 17.312 -0.26 1 95.5 152 ASP B N 1
ATOM 2632 C CA . ASP B 1 152 ? -9.703 17.516 0.82 1 95.5 152 ASP B CA 1
ATOM 2633 C C . ASP B 1 152 ? -9.055 18.219 2.006 1 95.5 152 ASP B C 1
ATOM 2635 O O . ASP B 1 152 ? -9.734 18.859 2.807 1 95.5 152 ASP B O 1
ATOM 2639 N N . PHE B 1 153 ? -7.703 18.125 2.141 1 97.12 153 PHE B N 1
ATOM 2640 C CA . PHE B 1 153 ? -7.027 18.656 3.32 1 97.12 153 PHE B CA 1
ATOM 2641 C C . PHE B 1 153 ? -5.793 19.453 2.924 1 97.12 153 PHE B C 1
ATOM 2643 O O . PHE B 1 153 ? -5.305 19.328 1.8 1 97.12 153 PHE B O 1
ATOM 2650 N N . TYR B 1 154 ? -5.398 20.312 3.809 1 96.31 154 TYR B N 1
ATOM 2651 C CA . TYR B 1 154 ? -4.137 21.047 3.73 1 96.31 154 TYR B CA 1
ATOM 2652 C C . TYR B 1 154 ? -3.242 20.703 4.918 1 96.31 154 TYR B C 1
ATOM 2654 O O . TYR B 1 154 ? -3.725 20.547 6.039 1 96.31 154 TYR B O 1
ATOM 2662 N N . SER B 1 155 ? -2.004 20.516 4.609 1 96.56 155 SER B N 1
ATOM 2663 C CA . SER B 1 155 ? -1.046 20.328 5.695 1 96.56 155 SER B CA 1
ATOM 2664 C C . SER B 1 155 ? 0.027 21.406 5.68 1 96.56 155 SER B C 1
ATOM 2666 O O . SER B 1 155 ? 0.488 21.828 4.613 1 96.56 155 SER B O 1
ATOM 2668 N N . ALA B 1 156 ? 0.285 21.969 6.855 1 96.19 156 ALA B N 1
ATOM 2669 C CA . ALA B 1 156 ? 1.404 22.891 7.051 1 96.19 156 ALA B CA 1
ATOM 2670 C C . ALA B 1 156 ? 2.523 22.219 7.848 1 96.19 156 ALA B C 1
ATOM 2672 O O . ALA B 1 156 ? 2.369 21.953 9.047 1 96.19 156 ALA B O 1
ATOM 2673 N N . GLU B 1 157 ? 3.609 22 7.168 1 94.75 157 GLU B N 1
ATOM 2674 C CA . GLU B 1 157 ? 4.738 21.359 7.836 1 94.75 157 GLU B CA 1
ATOM 2675 C C . GLU B 1 157 ? 5.523 22.359 8.68 1 94.75 157 GLU B C 1
ATOM 2677 O O . GLU B 1 157 ? 6.008 23.375 8.156 1 94.75 157 GLU B O 1
ATOM 2682 N N . ILE B 1 158 ? 5.648 22.109 9.992 1 91.69 158 ILE B N 1
ATOM 2683 C CA . ILE B 1 158 ? 6.363 22.969 10.914 1 91.69 158 ILE B CA 1
ATOM 2684 C C . ILE B 1 158 ? 7.773 22.438 11.148 1 91.69 158 ILE B C 1
ATOM 2686 O O . ILE B 1 158 ? 8.727 23.203 11.266 1 91.69 158 ILE B O 1
ATOM 2690 N N . SER B 1 159 ? 7.891 21.141 11.266 1 92 159 SER B N 1
ATOM 2691 C CA . SER B 1 159 ? 9.148 20.406 11.414 1 92 159 SER B CA 1
ATOM 2692 C C . SER B 1 159 ? 9.062 19.016 10.797 1 92 159 SER B C 1
ATOM 2694 O O . SER B 1 159 ? 8.062 18.672 10.164 1 92 159 SER B O 1
ATOM 2696 N N . TYR B 1 160 ? 10.242 18.234 11.023 1 93.06 160 TYR B N 1
ATOM 2697 C CA . TYR B 1 160 ? 10.344 16.906 10.438 1 93.06 160 TYR B CA 1
ATOM 2698 C C . TYR B 1 160 ? 9.258 15.992 10.969 1 93.06 160 TYR B C 1
ATOM 2700 O O . TYR B 1 160 ? 8.781 15.102 10.25 1 93.06 160 TYR B O 1
ATOM 2708 N N . ASN B 1 161 ? 8.812 16.188 12.148 1 96.31 161 ASN B N 1
ATOM 2709 C CA . ASN B 1 161 ? 7.852 15.273 12.758 1 96.31 161 ASN B CA 1
ATOM 2710 C C . ASN B 1 161 ? 6.625 16.016 13.289 1 96.31 161 ASN B C 1
ATOM 2712 O O . ASN B 1 161 ? 6.02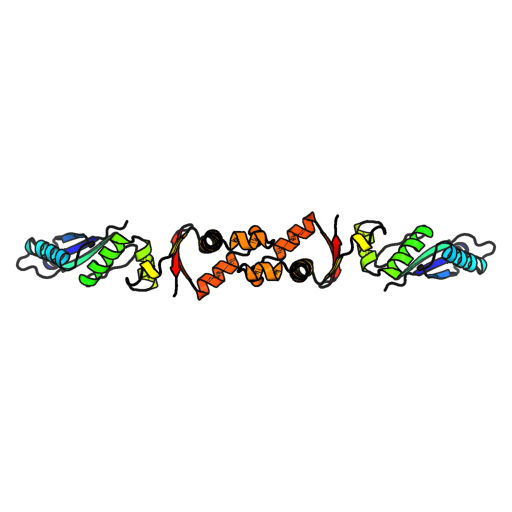3 15.602 14.281 1 96.31 161 ASN B O 1
ATOM 2716 N N . LYS B 1 162 ? 6.289 17.125 12.672 1 97.44 162 LYS B N 1
ATOM 2717 C CA . LYS B 1 162 ? 5.141 17.891 13.125 1 97.44 162 LYS B CA 1
ATOM 2718 C C . LYS B 1 162 ? 4.461 18.609 11.961 1 97.44 162 LYS B C 1
ATOM 2720 O O . LYS B 1 162 ? 5.094 19.375 11.242 1 97.44 162 LYS B O 1
ATOM 2725 N N . VAL B 1 163 ? 3.154 18.391 11.781 1 98.12 163 VAL B N 1
ATOM 2726 C CA . VAL B 1 163 ? 2.342 19.062 10.766 1 98.12 163 VAL B CA 1
ATOM 2727 C C . VAL B 1 163 ? 1.017 19.5 11.375 1 98.12 163 VAL B C 1
ATOM 2729 O O . VAL B 1 163 ? 0.476 18.844 12.258 1 98.12 163 VAL B O 1
ATOM 2732 N N . TYR B 1 164 ? 0.547 20.672 10.984 1 98.25 164 TYR B N 1
ATOM 2733 C CA . TYR B 1 164 ? -0.822 21.078 11.273 1 98.25 164 TYR B CA 1
ATOM 2734 C C . TYR B 1 164 ? -1.743 20.766 10.102 1 98.25 164 TYR B C 1
ATOM 2736 O O . TYR B 1 164 ? -1.387 21 8.945 1 98.25 164 TYR B O 1
ATOM 2744 N N . VAL B 1 165 ? -2.873 20.172 10.406 1 98.5 165 VAL B N 1
ATOM 2745 C CA . VAL B 1 165 ? -3.783 19.75 9.344 1 98.5 165 VAL B CA 1
ATOM 2746 C C . VAL B 1 165 ? -5.047 20.594 9.375 1 98.5 165 VAL B C 1
ATOM 2748 O O . VAL B 1 165 ? -5.602 20.875 10.445 1 98.5 165 VAL B O 1
ATOM 2751 N N . PHE B 1 166 ? -5.473 21.109 8.172 1 98.06 166 PHE B N 1
ATOM 2752 C CA . PHE B 1 166 ? -6.672 21.922 8 1 98.06 166 PHE B CA 1
ATOM 2753 C C . PHE B 1 166 ? -7.59 21.312 6.949 1 98.06 166 PHE B C 1
ATOM 2755 O O . PHE B 1 166 ? -7.121 20.703 5.984 1 98.06 166 PHE B O 1
ATOM 2762 N N . SER B 1 167 ? -8.875 21.422 7.16 1 96.19 167 SER B N 1
ATOM 2763 C CA . SER B 1 167 ? -9.828 21.031 6.133 1 96.19 167 SER B CA 1
ATOM 2764 C C . SER B 1 167 ? -9.914 22.078 5.027 1 96.19 167 SER B C 1
ATOM 2766 O O . SER B 1 167 ? -9.75 23.281 5.285 1 96.19 167 SER B O 1
ATOM 2768 N N . ARG B 1 168 ? -10.086 21.703 3.76 1 90.75 168 ARG B N 1
ATOM 2769 C CA . ARG B 1 168 ? -10.281 22.641 2.664 1 90.75 168 ARG B CA 1
ATOM 2770 C C . ARG B 1 168 ? -11.742 23.062 2.555 1 90.75 168 ARG B C 1
ATOM 2772 O O . ARG B 1 168 ? -12.07 24.047 1.886 1 90.75 168 ARG B O 1
ATOM 2779 N N . HIS B 1 169 ? -12.703 22.391 3.057 1 80.19 169 HIS B N 1
ATOM 2780 C CA . HIS B 1 169 ? -14.125 22.688 3 1 80.19 169 HIS B CA 1
ATOM 2781 C C . HIS B 1 169 ? -14.766 22.625 4.383 1 80.19 169 HIS B C 1
ATOM 2783 O O . HIS B 1 169 ? -14.258 21.922 5.266 1 80.19 169 HIS B O 1
#

Organism: Synechocystis sp. (strain ATCC 27184 / PCC 6803 / Kazusa) (NCBI:txid1111708)

InterPro domains:
  IPR009899 Antirestriction [PF07275] (6-160)
  IPR041893 Antirestriction protein ArdA, domain 3 [G3DSA:1.10.10.1190] (104-163)
  IPR041895 Antirestriction protein ArdA, domain 1 [G3DSA:3.10.20.480] (1-69)

Solvent-accessible surface area (backbone atoms only — not comparable to full-atom values): 18211 Å² total; per-residue (Å²): 121,32,72,19,32,35,27,40,30,32,44,58,30,45,78,70,77,36,92,46,65,47,81,40,66,21,66,45,53,42,69,61,45,52,52,52,50,52,53,52,31,72,67,41,93,41,84,88,41,80,53,66,40,42,78,46,68,48,55,50,60,84,59,84,79,59,47,78,55,56,55,58,57,45,15,54,50,17,38,47,26,37,73,55,13,62,60,40,32,50,45,28,72,72,66,72,47,82,74,65,49,82,78,24,56,72,47,78,32,53,36,65,41,51,44,48,53,48,50,32,52,75,73,42,35,46,59,45,23,37,73,38,72,42,63,72,86,39,48,34,48,64,62,48,28,52,56,42,51,71,69,50,33,45,74,44,76,80,51,95,63,30,25,38,36,29,46,69,113,121,31,72,18,32,36,27,39,31,32,44,58,31,47,77,68,76,36,90,47,66,48,80,40,66,21,66,42,54,41,68,60,44,51,52,52,50,50,52,53,31,71,67,41,93,40,84,88,42,81,52,66,38,42,79,47,69,48,54,51,61,84,60,84,79,58,48,78,55,55,56,58,57,45,16,54,50,16,36,48,24,38,72,54,12,61,59,41,31,50,45,27,72,73,67,71,47,83,73,64,47,82,78,26,54,72,48,78,32,51,35,64,42,51,43,47,52,49,49,33,53,76,73,41,34,46,59,44,22,38,75,36,69,42,63,72,88,39,47,36,47,64,63,49,27,54,56,42,52,72,69,50,32,45,74,44,76,78,52,94,63,31,24,37,37,30,47,68,113

Secondary structure (DSSP, 8-state):
----EEEEEEHHHHHTT---EEEEESSS-HHHHHHHHHHHHHT-SSTT---EEEEEEE-STT----TT--HHHHHHHHHHHHHHTHHHHHHHHHHS--TTHHHHEEEEESSHHHHHHHHHHHTTHHHHHHHTT--GGGB-HHHHHHHHHHHTEEEEEEETTEEEEEE--/----EEEEEEHHHHHTT---EEEEESSS-HHHHHHHHHHHHHT-SSTT---EEEEEEE-STT----TT--HHHHHHHHHHHHHHTHHHHHHHHHHS--TTHHHHEEEEESSHHHHHHHHHHHTTHHHHHHHTT--GGGB-HHHHHHHHHHHTEEEEEEETTEEEEEE--

pLDDT: mean 96.59, std 2.62, range [80.19, 98.81]